Protein AF-A0A2G6E1M6-F1 (afdb_monomer)

Structure (mmCIF, N/CA/C/O backbone):
data_AF-A0A2G6E1M6-F1
#
_entry.id   AF-A0A2G6E1M6-F1
#
loop_
_atom_site.group_PDB
_atom_site.id
_atom_site.type_symbol
_atom_site.label_atom_id
_atom_site.label_alt_id
_atom_site.label_comp_id
_atom_site.label_asym_id
_atom_site.label_entity_id
_atom_site.label_seq_id
_atom_site.pdbx_PDB_ins_code
_atom_site.Cartn_x
_atom_site.Cartn_y
_atom_site.Cartn_z
_atom_site.occupancy
_atom_site.B_iso_or_equiv
_atom_site.auth_seq_id
_atom_site.auth_comp_id
_atom_site.auth_asym_id
_atom_site.auth_atom_id
_atom_site.pdbx_PDB_model_num
ATOM 1 N N . PRO A 1 1 ? -12.694 5.610 25.013 1.00 91.38 1 PRO A N 1
ATOM 2 C CA . PRO A 1 1 ? -11.237 5.307 25.001 1.00 91.38 1 PRO A CA 1
ATOM 3 C C . PRO A 1 1 ? -10.969 3.818 24.714 1.00 91.38 1 PRO A C 1
ATOM 5 O O . PRO A 1 1 ? -10.555 3.066 25.592 1.00 91.38 1 PRO A O 1
ATOM 8 N N . PHE A 1 2 ? -11.243 3.391 23.483 1.00 95.12 2 PHE A N 1
ATOM 9 C CA . PHE A 1 2 ? -11.064 2.006 23.048 1.00 95.12 2 PHE A CA 1
ATOM 10 C C . PHE A 1 2 ? -10.506 1.961 21.628 1.00 95.12 2 PHE A C 1
ATOM 12 O O . PHE A 1 2 ? -10.645 2.927 20.878 1.00 95.12 2 PHE A O 1
ATOM 19 N N . ILE A 1 3 ? -9.848 0.865 21.275 1.00 94.94 3 ILE A N 1
ATOM 20 C CA . ILE A 1 3 ? -9.270 0.629 19.957 1.00 94.94 3 ILE A CA 1
ATOM 21 C C . ILE A 1 3 ? -9.896 -0.642 19.404 1.00 94.94 3 ILE A C 1
ATOM 23 O O . ILE A 1 3 ? -9.975 -1.638 20.128 1.00 94.94 3 ILE A O 1
ATOM 27 N N . VAL A 1 4 ? -10.334 -0.596 18.149 1.00 96.31 4 VAL A N 1
ATOM 28 C CA . VAL A 1 4 ? -10.878 -1.763 17.457 1.00 96.31 4 VAL A CA 1
ATOM 29 C C . VAL A 1 4 ? -9.958 -2.197 16.329 1.00 96.31 4 VAL A C 1
ATOM 31 O O . VAL A 1 4 ? -9.132 -1.416 15.868 1.00 96.31 4 VAL A O 1
ATOM 34 N N . PHE A 1 5 ? -10.110 -3.448 15.927 1.00 94.44 5 PHE A N 1
ATOM 35 C CA . PHE A 1 5 ? -9.606 -3.990 14.677 1.00 94.44 5 PHE A CA 1
ATOM 36 C C . PHE A 1 5 ? -10.804 -4.455 13.860 1.00 94.44 5 PHE A C 1
ATOM 38 O O . PHE A 1 5 ? -11.654 -5.179 14.393 1.00 94.44 5 PHE A O 1
ATOM 45 N N . ILE A 1 6 ? -10.886 -4.033 12.602 1.00 93.75 6 ILE A N 1
ATOM 46 C CA . ILE A 1 6 ? -11.990 -4.394 11.714 1.00 93.75 6 ILE A CA 1
ATOM 47 C C . ILE A 1 6 ? -11.502 -5.448 10.723 1.00 93.75 6 ILE A C 1
ATOM 49 O O . ILE A 1 6 ? -10.541 -5.249 9.986 1.00 93.75 6 ILE A O 1
ATOM 53 N N . SER A 1 7 ? -12.176 -6.596 10.691 1.00 89.62 7 SER A N 1
ATOM 54 C CA . SER A 1 7 ? -11.860 -7.673 9.754 1.00 89.62 7 SER A CA 1
ATOM 55 C C . SER A 1 7 ? -13.126 -8.387 9.317 1.00 89.62 7 SER A C 1
ATOM 57 O O . SER A 1 7 ? -13.940 -8.767 10.154 1.00 89.62 7 SER A O 1
ATOM 59 N N . ASN A 1 8 ? -13.306 -8.567 8.005 1.00 87.69 8 ASN A N 1
ATOM 60 C CA . ASN A 1 8 ? -14.496 -9.195 7.420 1.00 87.69 8 ASN A CA 1
ATOM 61 C C . ASN A 1 8 ? -15.813 -8.594 7.956 1.00 87.69 8 ASN A C 1
ATOM 63 O O . ASN A 1 8 ? -16.729 -9.327 8.321 1.00 87.69 8 ASN A O 1
ATOM 67 N N . ASN A 1 9 ? -15.886 -7.258 8.030 1.00 90.94 9 ASN A N 1
ATOM 68 C CA . ASN A 1 9 ? -17.017 -6.485 8.574 1.00 90.94 9 ASN A CA 1
ATOM 69 C C . ASN A 1 9 ? -17.347 -6.764 10.054 1.00 90.94 9 ASN A C 1
ATOM 71 O O . ASN A 1 9 ? -18.432 -6.424 10.522 1.00 90.94 9 ASN A O 1
ATOM 75 N N . LYS A 1 10 ? -16.424 -7.375 10.801 1.00 95.94 10 LYS A N 1
ATOM 76 C CA . LYS A 1 10 ? -16.540 -7.609 12.242 1.00 95.94 10 LYS A CA 1
ATOM 77 C C . LYS A 1 10 ? -15.568 -6.727 12.998 1.00 95.94 10 LYS A C 1
ATOM 79 O O . LYS A 1 10 ? -14.424 -6.558 12.582 1.00 95.94 10 LYS A O 1
ATOM 84 N N . TRP A 1 11 ? -16.028 -6.186 14.119 1.00 97.81 11 TRP A N 1
ATOM 85 C CA . TRP A 1 11 ? -15.245 -5.289 14.958 1.00 97.81 11 TRP A CA 1
ATOM 86 C C . TRP A 1 11 ? -14.772 -6.027 16.195 1.00 97.81 11 TRP A C 1
ATOM 88 O O . TRP A 1 11 ? -15.584 -6.524 16.967 1.00 97.81 11 TRP A O 1
ATOM 98 N N . PHE A 1 12 ? -13.467 -6.056 16.421 1.00 97.44 12 PHE A N 1
ATOM 99 C CA . PHE A 1 12 ? -12.870 -6.690 17.591 1.00 97.44 12 PHE A CA 1
ATOM 100 C C . PHE A 1 12 ? -12.258 -5.636 18.498 1.00 97.44 12 PHE A C 1
ATOM 102 O O . PHE A 1 12 ? -11.505 -4.782 18.037 1.00 97.44 12 PHE A O 1
ATOM 109 N N . LEU A 1 13 ? -12.536 -5.697 19.799 1.00 96.75 13 LEU A N 1
ATOM 110 C CA . LEU A 1 13 ? -11.909 -4.803 20.767 1.00 96.75 13 LEU A CA 1
ATOM 111 C C . LEU A 1 13 ? -10.445 -5.207 20.983 1.00 96.75 13 LEU A C 1
ATOM 113 O O . LEU A 1 13 ? -10.173 -6.184 21.669 1.00 96.75 13 LEU A O 1
ATOM 117 N N . ILE A 1 14 ? -9.484 -4.450 20.460 1.00 95.31 14 ILE A N 1
ATOM 118 C CA . ILE A 1 14 ? -8.053 -4.771 20.620 1.00 95.31 14 ILE A CA 1
ATOM 119 C C . ILE A 1 14 ? -7.380 -4.003 21.752 1.00 95.31 14 ILE A C 1
ATOM 121 O O . ILE A 1 14 ? -6.316 -4.402 22.224 1.00 95.31 14 ILE A O 1
ATOM 125 N N . ASN A 1 15 ? -7.973 -2.900 22.209 1.00 95.00 15 ASN A N 1
ATOM 126 C CA . ASN A 1 15 ? -7.497 -2.208 23.400 1.00 95.00 15 ASN A CA 1
ATOM 127 C C . ASN A 1 15 ? -8.596 -1.368 24.052 1.00 95.00 15 ASN A C 1
ATOM 129 O O . ASN A 1 15 ? -9.532 -0.920 23.396 1.00 95.00 15 ASN A O 1
ATOM 133 N N . ILE A 1 16 ? -8.450 -1.101 25.342 1.00 95.12 16 ILE A N 1
ATOM 134 C CA . ILE A 1 16 ? -9.379 -0.296 26.131 1.00 95.12 16 ILE A CA 1
ATOM 135 C C . ILE A 1 16 ? -8.626 0.361 27.289 1.00 95.12 16 ILE A C 1
ATOM 137 O O . ILE A 1 16 ? -7.497 -0.024 27.611 1.00 95.12 16 ILE A O 1
ATOM 141 N N . ASP A 1 17 ? -9.217 1.389 27.891 1.00 93.38 17 ASP A N 1
ATOM 142 C CA . ASP A 1 17 ? -8.674 1.976 29.113 1.00 93.38 17 ASP A CA 1
ATOM 143 C C . ASP A 1 17 ? -8.614 0.938 30.251 1.00 93.38 17 ASP A C 1
ATOM 145 O O . ASP A 1 17 ? -9.543 0.157 30.440 1.00 93.38 17 ASP A O 1
ATOM 149 N N . ARG A 1 18 ? -7.526 0.950 31.027 1.00 93.38 18 ARG A N 1
ATOM 150 C CA . ARG A 1 18 ? -7.217 0.007 32.116 1.00 93.38 18 ARG A CA 1
ATOM 151 C C . ARG A 1 18 ? -8.158 0.101 33.317 1.00 93.38 18 ARG A C 1
ATOM 153 O O . ARG A 1 18 ? -8.005 -0.683 34.248 1.00 93.38 18 ARG A O 1
ATOM 160 N N . GLN A 1 19 ? -9.079 1.062 33.335 1.00 92.19 19 GLN A N 1
ATOM 161 C CA . GLN A 1 19 ? -10.207 1.064 34.269 1.00 92.19 19 GLN A CA 1
ATOM 162 C C . GLN A 1 19 ? -11.249 -0.017 33.937 1.00 92.19 19 GLN A C 1
ATOM 164 O O . GLN A 1 19 ? -12.077 -0.330 34.786 1.00 92.19 19 GLN A O 1
ATOM 169 N N . GLN A 1 20 ? -11.229 -0.564 32.719 1.00 94.25 20 GLN A N 1
ATOM 170 C CA . GLN A 1 20 ? -12.079 -1.677 32.295 1.00 94.25 20 GLN A CA 1
ATOM 171 C C . GLN A 1 20 ? -11.362 -3.016 32.464 1.00 94.25 20 GLN A C 1
ATOM 173 O O . GLN A 1 20 ? -10.146 -3.046 32.598 1.00 94.25 20 GLN A O 1
ATOM 178 N N . ASP A 1 21 ? -12.104 -4.122 32.436 1.00 93.88 21 ASP A N 1
ATOM 179 C CA . ASP A 1 21 ? -11.528 -5.466 32.515 1.00 93.88 21 ASP A CA 1
ATOM 180 C C . ASP A 1 21 ? -10.788 -5.842 31.215 1.00 93.88 21 ASP A C 1
ATOM 182 O O . ASP A 1 21 ? -11.324 -5.725 30.109 1.00 93.88 21 ASP A O 1
ATOM 186 N N . SER A 1 22 ? -9.559 -6.350 31.345 1.00 94.25 22 SER A N 1
ATOM 187 C CA . SER A 1 22 ? -8.780 -6.893 30.228 1.00 94.25 22 SER A CA 1
ATOM 188 C C . SER A 1 22 ? -9.429 -8.098 29.553 1.00 94.25 22 SER A C 1
ATOM 190 O O . SER A 1 22 ? -9.115 -8.362 28.395 1.00 94.25 22 SER A O 1
ATOM 192 N N . LEU A 1 23 ? -10.328 -8.818 30.232 1.00 95.12 23 LEU A N 1
ATOM 193 C CA . LEU A 1 23 ? -11.051 -9.952 29.649 1.00 95.12 23 LEU A CA 1
ATOM 194 C C . LEU A 1 23 ? -11.953 -9.545 28.476 1.00 95.12 23 LEU A C 1
ATOM 196 O O . LEU A 1 23 ? -12.394 -10.409 27.727 1.00 95.12 23 LEU A O 1
ATOM 200 N N . LEU A 1 24 ? -12.220 -8.247 28.293 1.00 96.12 24 LEU A N 1
ATOM 201 C CA . LEU A 1 24 ? -12.954 -7.723 27.140 1.00 96.12 24 LEU A CA 1
ATOM 202 C C . LEU A 1 24 ? -12.123 -7.723 25.846 1.00 96.12 24 LEU A C 1
ATOM 204 O O . LEU A 1 24 ? -12.690 -7.666 24.756 1.00 96.12 24 LEU A O 1
ATOM 208 N N . LEU A 1 25 ? -10.790 -7.761 25.940 1.00 95.38 25 LEU A N 1
ATOM 209 C CA . LEU A 1 25 ? -9.913 -7.712 24.773 1.00 95.38 25 LEU A CA 1
ATOM 210 C C . LEU A 1 25 ? -10.078 -8.968 23.904 1.00 95.38 25 LEU A C 1
ATOM 212 O O . LEU A 1 25 ? -10.121 -10.087 24.403 1.00 95.38 25 LEU A O 1
ATOM 216 N N . GLY A 1 26 ? -10.148 -8.772 22.590 1.00 94.44 26 GLY A N 1
ATOM 217 C CA . GLY A 1 26 ? -10.381 -9.809 21.586 1.00 94.44 26 GLY A CA 1
ATOM 218 C C . GLY A 1 26 ? -11.856 -10.119 21.326 1.00 94.44 26 GLY A C 1
ATOM 219 O O . GLY A 1 26 ? -12.151 -10.816 20.358 1.00 94.44 26 GLY A O 1
ATOM 220 N N . LYS A 1 27 ? -12.790 -9.597 22.134 1.00 97.44 27 LYS A N 1
ATOM 221 C CA . LYS A 1 27 ? -14.224 -9.826 21.920 1.00 97.44 27 LYS A CA 1
ATOM 222 C C . LYS A 1 27 ? -14.745 -9.079 20.694 1.00 97.44 27 LYS A C 1
ATOM 224 O O . LYS A 1 27 ? -14.347 -7.941 20.431 1.00 97.44 27 LYS A O 1
ATOM 229 N N . GLU A 1 28 ? -15.672 -9.718 19.986 1.00 98.38 28 GLU A N 1
ATOM 230 C CA . GLU A 1 28 ? -16.412 -9.125 18.872 1.00 98.38 28 GLU A CA 1
ATOM 231 C C . GLU A 1 28 ? -17.493 -8.179 19.418 1.00 98.38 28 GLU A C 1
ATOM 233 O O . GLU A 1 28 ? -18.311 -8.566 20.254 1.00 98.38 28 GLU A O 1
ATOM 238 N N . ILE A 1 29 ? -17.463 -6.927 18.967 1.00 98.56 29 ILE A N 1
ATOM 239 C CA . ILE A 1 29 ? -18.439 -5.885 19.280 1.00 98.56 29 ILE A CA 1
ATOM 240 C C . ILE A 1 29 ? -19.631 -6.062 18.345 1.00 98.56 29 ILE A C 1
ATOM 242 O O . ILE A 1 29 ? -19.466 -6.054 17.128 1.00 98.56 29 ILE A O 1
ATOM 246 N N . VAL A 1 30 ? -20.831 -6.159 18.915 1.00 98.38 30 VAL A N 1
ATOM 247 C CA . VAL A 1 30 ? -22.083 -6.292 18.152 1.00 98.38 30 VAL A CA 1
ATOM 248 C C . VAL A 1 30 ? -22.915 -5.019 18.158 1.00 98.38 30 VAL A C 1
ATOM 250 O O . VAL A 1 30 ? -23.617 -4.762 17.187 1.00 98.38 30 VAL A O 1
ATOM 253 N N . LYS A 1 31 ? -22.819 -4.193 19.210 1.00 98.50 31 LYS A N 1
ATOM 254 C CA . LYS A 1 31 ? -23.550 -2.921 19.307 1.00 98.50 31 LYS A CA 1
ATOM 255 C C . LYS A 1 31 ? -22.745 -1.839 20.003 1.00 98.50 31 LYS A C 1
ATOM 257 O O . LYS A 1 31 ? -21.952 -2.120 20.908 1.00 98.50 31 LYS A O 1
ATOM 262 N N . ILE A 1 32 ? -23.038 -0.602 19.622 1.00 98.19 32 ILE A N 1
ATOM 263 C CA . ILE A 1 32 ? -22.671 0.599 20.366 1.00 98.19 32 ILE A CA 1
ATOM 264 C C . ILE A 1 32 ? -23.971 1.325 20.720 1.00 98.19 32 ILE A C 1
ATOM 266 O O . ILE A 1 32 ? -24.761 1.659 19.840 1.00 98.19 32 ILE A O 1
ATOM 270 N N . ASN A 1 33 ? -24.201 1.527 22.016 1.00 96.75 33 ASN A N 1
ATOM 271 C CA . ASN A 1 33 ? -25.508 1.845 22.584 1.00 96.75 33 ASN A CA 1
ATOM 272 C C . ASN A 1 33 ? -26.558 0.828 22.106 1.00 96.75 33 ASN A C 1
ATOM 274 O O . ASN A 1 33 ? -26.354 -0.378 22.267 1.00 96.75 33 ASN A O 1
ATOM 278 N N . ASP A 1 34 ? -27.652 1.303 21.519 1.00 94.19 34 ASP A N 1
ATOM 279 C CA . ASP A 1 34 ? -28.733 0.471 20.986 1.00 94.19 34 ASP A CA 1
ATOM 280 C C . ASP A 1 34 ? -28.655 0.320 19.455 1.00 94.19 34 ASP A C 1
ATOM 282 O O . ASP A 1 34 ? -29.604 -0.136 18.821 1.00 94.19 34 ASP A O 1
ATOM 286 N N . VAL A 1 35 ? -27.515 0.682 18.850 1.00 98.31 35 VAL A N 1
ATOM 287 C CA . VAL A 1 35 ? -27.284 0.620 17.401 1.00 98.31 35 VAL A CA 1
ATOM 288 C C . VAL A 1 35 ? -26.398 -0.579 17.060 1.00 98.31 35 VAL A C 1
ATOM 290 O O . VAL A 1 35 ? -25.318 -0.747 17.634 1.00 98.31 35 VAL A O 1
ATOM 293 N N . GLU A 1 36 ? -26.840 -1.403 16.106 1.00 98.38 36 GLU A N 1
ATOM 294 C CA . GLU A 1 36 ? -26.054 -2.525 15.580 1.00 98.38 36 GLU A CA 1
ATOM 295 C C . GLU A 1 36 ? -24.735 -2.037 14.974 1.00 98.38 36 GLU A C 1
ATOM 297 O O . GLU A 1 36 ? -24.681 -0.996 14.314 1.00 98.38 36 GLU A O 1
ATOM 302 N N . ILE A 1 37 ? -23.659 -2.804 15.152 1.00 97.88 37 ILE A N 1
ATOM 303 C CA . ILE A 1 37 ? -22.318 -2.386 14.726 1.00 97.88 37 ILE A CA 1
ATOM 304 C C . ILE A 1 37 ? -22.223 -2.157 13.212 1.00 97.88 37 ILE A C 1
ATOM 306 O O . ILE A 1 37 ? -21.524 -1.248 12.769 1.00 97.88 37 ILE A O 1
ATOM 310 N N . ALA A 1 38 ? -22.982 -2.917 12.418 1.00 97.19 38 ALA A N 1
ATOM 311 C CA . ALA A 1 38 ? -23.068 -2.728 10.972 1.00 97.19 38 ALA A CA 1
ATOM 312 C C . ALA A 1 38 ? -23.663 -1.354 10.608 1.00 97.19 38 ALA A C 1
ATOM 314 O O . ALA A 1 38 ? -23.173 -0.686 9.696 1.00 97.19 38 ALA A O 1
ATOM 315 N N . ASP A 1 39 ? -24.674 -0.897 11.352 1.00 98.25 39 ASP A N 1
ATOM 316 C CA . ASP A 1 39 ? -25.276 0.423 11.160 1.00 98.25 39 ASP A CA 1
ATOM 317 C C . ASP A 1 39 ? -24.365 1.538 11.676 1.00 98.25 39 ASP A C 1
ATOM 319 O O . ASP A 1 39 ? -24.235 2.573 11.023 1.00 98.25 39 ASP A O 1
ATOM 323 N N . VAL A 1 40 ? -23.691 1.322 12.809 1.00 98.12 40 VAL A N 1
ATOM 324 C CA . VAL A 1 40 ? -22.657 2.234 13.322 1.00 98.12 40 VAL A CA 1
ATOM 325 C C . VAL A 1 40 ? -21.582 2.461 12.263 1.00 98.12 40 VAL A C 1
ATOM 327 O O . VAL A 1 40 ? -21.283 3.603 11.914 1.00 98.12 40 VAL A O 1
ATOM 330 N N . GLU A 1 41 ? -21.036 1.383 11.702 1.00 97.44 41 GLU A N 1
ATOM 331 C CA . GLU A 1 41 ? -20.024 1.460 10.659 1.00 97.44 41 GLU A CA 1
ATOM 332 C C . GLU A 1 41 ? -20.562 2.179 9.417 1.00 97.44 41 GLU A C 1
ATOM 334 O O . GLU A 1 41 ? -19.924 3.114 8.934 1.00 97.44 41 GLU A O 1
ATOM 339 N N . LYS A 1 42 ? -21.749 1.800 8.921 1.00 96.56 42 LYS A N 1
ATOM 340 C CA . LYS A 1 42 ? -22.391 2.421 7.749 1.00 96.56 42 LYS A CA 1
ATOM 341 C C . LYS A 1 42 ? -22.540 3.937 7.889 1.00 96.56 42 LYS A C 1
ATOM 343 O O . LYS A 1 42 ? -22.409 4.648 6.892 1.00 96.56 42 LYS A O 1
ATOM 348 N N . ARG A 1 43 ? -22.829 4.431 9.096 1.00 97.62 43 ARG A N 1
ATOM 349 C CA . ARG A 1 43 ? -22.954 5.868 9.373 1.00 97.62 43 ARG A CA 1
ATOM 350 C C . ARG A 1 43 ? -21.591 6.542 9.477 1.00 97.62 43 ARG A C 1
ATOM 352 O O . ARG A 1 43 ? -21.386 7.586 8.871 1.00 97.62 43 ARG A O 1
ATOM 359 N N . LEU A 1 44 ? -20.644 5.946 10.200 1.00 97.50 44 LEU A N 1
ATOM 360 C CA . LEU A 1 44 ? -19.362 6.599 10.475 1.00 97.50 44 LEU A CA 1
ATOM 361 C C . LEU A 1 44 ? -18.416 6.648 9.271 1.00 97.50 44 LEU A C 1
ATOM 363 O O . LEU A 1 44 ? -17.634 7.583 9.130 1.00 97.50 44 LEU A O 1
ATOM 367 N N . VAL A 1 45 ? -18.490 5.672 8.375 1.00 95.44 45 VAL A N 1
ATOM 368 C CA . VAL A 1 45 ? -17.705 5.685 7.130 1.00 95.44 45 VAL A CA 1
ATOM 369 C C . VAL A 1 45 ? -18.095 6.805 6.163 1.00 95.44 45 VAL A C 1
ATOM 371 O O . VAL A 1 45 ? -17.314 7.127 5.278 1.00 95.44 45 VAL A O 1
ATOM 374 N N . GLN A 1 46 ? -19.251 7.452 6.337 1.00 94.69 46 GLN A N 1
ATOM 375 C CA . GLN A 1 46 ? -19.604 8.644 5.554 1.00 94.69 46 GLN A CA 1
ATOM 376 C C . GLN A 1 46 ? -18.678 9.836 5.863 1.00 94.69 46 GLN A C 1
ATOM 378 O O . GLN A 1 46 ? -18.641 10.795 5.101 1.00 94.69 46 GLN A O 1
ATOM 383 N N . PHE A 1 47 ? -17.912 9.772 6.959 1.00 96.19 47 PHE A N 1
ATOM 384 C CA . PHE A 1 47 ? -16.900 10.767 7.329 1.00 96.19 47 PHE A CA 1
ATOM 385 C C . PHE A 1 47 ? -15.484 10.407 6.848 1.00 96.19 47 PHE A C 1
ATOM 387 O O . PHE A 1 47 ? -14.514 11.021 7.293 1.00 96.19 47 PHE A O 1
ATOM 394 N N . THR A 1 48 ? -15.356 9.393 5.991 1.00 94.75 48 THR A N 1
ATOM 395 C CA . THR A 1 48 ? -14.083 8.949 5.401 1.00 94.75 48 THR A CA 1
ATOM 396 C C . THR A 1 48 ? -14.044 9.286 3.915 1.00 94.75 48 THR A C 1
ATOM 398 O O . THR A 1 48 ? -15.090 9.395 3.272 1.00 94.75 48 THR A O 1
ATOM 401 N N . PHE A 1 49 ? -12.845 9.458 3.367 1.00 89.75 49 PHE A N 1
ATOM 402 C CA . PHE A 1 49 ? -12.622 9.857 1.981 1.00 89.75 49 PHE A CA 1
ATOM 403 C C . PHE A 1 49 ? -11.713 8.826 1.319 1.00 89.75 49 PHE A C 1
ATOM 405 O O . PHE A 1 49 ? -10.492 8.931 1.365 1.00 89.75 49 PHE A O 1
ATOM 412 N N . SER A 1 50 ? -12.310 7.803 0.712 1.00 89.75 50 SER A N 1
ATOM 413 C CA . SER A 1 50 ? -11.556 6.768 0.000 1.00 89.75 50 SER A CA 1
ATOM 414 C C . SER A 1 50 ? -12.339 6.205 -1.181 1.00 89.75 50 SER A C 1
ATOM 416 O O . SER A 1 50 ? -13.565 6.297 -1.240 1.00 89.75 50 SER A O 1
ATOM 418 N N . GLU A 1 51 ? -11.617 5.587 -2.107 1.00 85.62 51 GLU A N 1
ATOM 419 C CA . GLU A 1 51 ? -12.090 5.103 -3.406 1.00 85.62 51 GLU A CA 1
ATOM 420 C C . GLU A 1 51 ? -12.994 3.872 -3.293 1.00 85.62 51 GLU A C 1
ATOM 422 O O . GLU A 1 51 ? -13.775 3.581 -4.199 1.00 85.62 51 GLU A O 1
ATOM 427 N N . ASN A 1 52 ? -12.886 3.115 -2.197 1.00 89.56 52 ASN A N 1
ATOM 428 C CA . ASN A 1 52 ? -13.661 1.900 -1.983 1.00 89.56 52 ASN A CA 1
ATOM 429 C C . ASN A 1 52 ? -13.989 1.657 -0.500 1.00 89.56 52 ASN A C 1
ATOM 431 O O . ASN A 1 52 ? -13.388 2.230 0.409 1.00 89.56 52 ASN A O 1
ATOM 435 N N . ARG A 1 53 ? -14.945 0.750 -0.269 1.00 90.75 53 ARG A N 1
ATOM 436 C CA . ARG A 1 53 ? -15.478 0.401 1.056 1.00 90.75 53 ARG A CA 1
ATOM 437 C C . ARG A 1 53 ? -14.410 -0.056 2.052 1.00 90.75 53 ARG A C 1
ATOM 439 O O . ARG A 1 53 ? -14.491 0.295 3.225 1.00 90.75 53 ARG A O 1
ATOM 446 N N . ILE A 1 54 ? -13.451 -0.857 1.597 1.00 90.50 54 ILE A N 1
ATOM 447 C CA . ILE A 1 54 ? -12.414 -1.427 2.459 1.00 90.50 54 ILE A CA 1
ATOM 448 C C . ILE A 1 54 ? -11.471 -0.318 2.932 1.00 90.50 54 ILE A C 1
ATOM 450 O O . ILE A 1 54 ? -11.160 -0.240 4.118 1.00 90.50 54 ILE A O 1
ATOM 454 N N . ASN A 1 55 ? -11.087 0.594 2.036 1.00 91.69 55 ASN A N 1
ATOM 455 C CA . ASN A 1 55 ? -10.257 1.743 2.398 1.00 91.69 55 ASN A CA 1
ATOM 456 C C . ASN A 1 55 ? -10.989 2.669 3.379 1.00 91.69 55 ASN A C 1
ATOM 458 O O . ASN A 1 55 ? -10.402 3.074 4.378 1.00 91.69 55 ASN A O 1
ATOM 462 N N . GLN A 1 56 ? -12.291 2.903 3.176 1.00 93.81 56 GLN A N 1
ATOM 463 C CA . GLN A 1 56 ? -13.121 3.654 4.127 1.00 93.81 56 GLN A CA 1
ATOM 464 C C . GLN A 1 56 ? -13.137 3.010 5.526 1.00 93.81 56 GLN A C 1
ATOM 466 O O . GLN A 1 56 ? -13.019 3.704 6.535 1.00 93.81 56 GLN A O 1
ATOM 471 N N . GLN A 1 57 ? -13.259 1.680 5.617 1.00 93.69 57 GLN A N 1
ATOM 472 C CA . GLN A 1 57 ? -13.170 0.964 6.899 1.00 93.69 57 GLN A CA 1
ATOM 473 C C . GLN A 1 57 ? -11.788 1.121 7.541 1.00 93.69 57 GLN A C 1
ATOM 475 O O . GLN A 1 57 ? -11.684 1.316 8.752 1.00 93.69 57 GLN A O 1
ATOM 480 N N . GLN A 1 58 ? -10.723 1.090 6.746 1.00 92.88 58 GLN A N 1
ATOM 481 C CA . GLN A 1 58 ? -9.388 1.299 7.282 1.00 92.88 58 GLN A CA 1
ATOM 482 C C . GLN A 1 58 ? -9.166 2.744 7.748 1.00 92.88 58 GLN A C 1
ATOM 484 O O . GLN A 1 58 ? -8.534 2.961 8.781 1.00 92.88 58 GLN A O 1
ATOM 489 N N . GLU A 1 59 ? -9.681 3.749 7.038 1.00 93.81 59 GLU A N 1
ATOM 490 C CA . GLU A 1 59 ? -9.647 5.138 7.501 1.00 93.81 59 GLU A CA 1
ATOM 491 C C . GLU A 1 59 ? -10.409 5.305 8.814 1.00 93.81 59 GLU A C 1
ATOM 493 O O . GLU A 1 59 ? -9.905 5.938 9.746 1.00 93.81 59 GLU A O 1
ATOM 498 N N . LEU A 1 60 ? -11.587 4.687 8.917 1.00 95.50 60 LEU A N 1
ATOM 499 C CA . LEU A 1 60 ? -12.363 4.639 10.149 1.00 95.50 60 LEU A CA 1
ATOM 500 C C . LEU A 1 60 ? -11.520 4.103 11.321 1.00 95.50 60 LEU A C 1
ATOM 502 O O . LEU A 1 60 ? -11.536 4.703 12.403 1.00 95.50 60 LEU A O 1
ATOM 506 N N . GLU A 1 61 ? -10.766 3.019 11.095 1.00 94.62 61 GLU A N 1
ATOM 507 C CA . GLU A 1 61 ? -9.851 2.417 12.070 1.00 94.62 61 GLU A CA 1
ATOM 508 C C . GLU A 1 61 ? -8.672 3.347 12.412 1.00 94.62 61 GLU A C 1
ATOM 510 O O . GLU A 1 61 ? -8.485 3.730 13.571 1.00 94.62 61 GLU A O 1
ATOM 515 N N . ASN A 1 62 ? -7.910 3.773 11.400 1.00 92.50 62 ASN A N 1
ATOM 516 C CA . ASN A 1 62 ? -6.686 4.568 11.539 1.00 92.50 62 ASN A CA 1
ATOM 517 C C . ASN A 1 62 ? -6.945 5.914 12.222 1.00 92.50 62 ASN A C 1
ATOM 519 O O . ASN A 1 62 ? -6.181 6.347 13.092 1.00 92.50 62 ASN A O 1
ATOM 523 N N . TRP A 1 63 ? -8.041 6.576 11.849 1.00 94.19 63 TRP A N 1
ATOM 524 C CA . TRP A 1 63 ? -8.439 7.860 12.417 1.00 94.19 63 TRP A CA 1
ATOM 525 C C . TRP A 1 63 ? -9.263 7.722 13.694 1.00 94.19 63 TRP A C 1
ATOM 527 O O . TRP A 1 63 ? -9.543 8.741 14.337 1.00 94.19 63 TRP A O 1
ATOM 537 N N . GLN A 1 64 ? -9.612 6.493 14.083 1.00 95.00 64 GLN A N 1
ATOM 538 C CA . GLN A 1 64 ? -10.411 6.152 15.257 1.00 95.00 64 GLN A 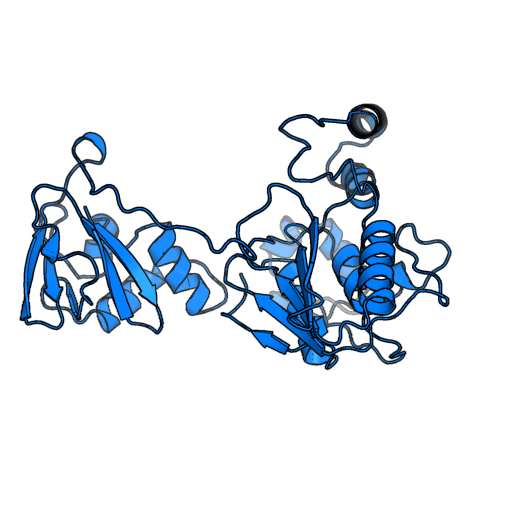CA 1
ATOM 539 C C . GLN A 1 64 ? -11.7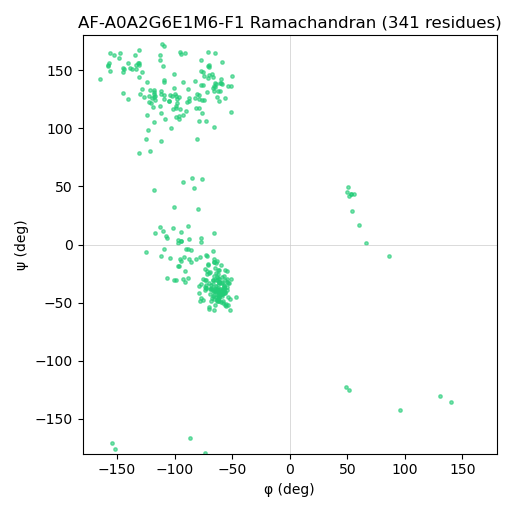23 6.940 15.334 1.00 95.00 64 GLN A C 1
ATOM 541 O O . GLN A 1 64 ? -12.112 7.431 16.391 1.00 95.00 64 GLN A O 1
ATOM 546 N N . ILE A 1 65 ? -12.399 7.110 14.198 1.00 96.44 65 ILE A N 1
ATOM 547 C CA . ILE A 1 65 ? -13.632 7.912 14.100 1.00 96.44 65 ILE A CA 1
ATOM 548 C C . ILE A 1 65 ? -14.703 7.377 15.067 1.00 96.44 65 ILE A C 1
ATOM 550 O O . ILE A 1 65 ? -15.416 8.143 15.709 1.00 96.44 65 ILE A O 1
ATOM 554 N N . TYR A 1 66 ? -14.728 6.061 15.262 1.00 96.19 66 TYR A N 1
ATOM 555 C CA . TYR A 1 66 ? -15.660 5.337 16.122 1.00 96.19 66 TYR A CA 1
ATOM 556 C C . TYR A 1 66 ? -15.551 5.608 17.629 1.00 96.19 66 TYR A C 1
ATOM 558 O O . TYR A 1 66 ? -16.420 5.177 18.382 1.00 96.19 66 TYR A O 1
ATOM 566 N N . ASN A 1 67 ? -14.491 6.266 18.109 1.00 94.69 67 ASN A N 1
ATOM 567 C CA . ASN A 1 67 ? -14.326 6.561 19.539 1.00 94.69 67 ASN A CA 1
ATOM 568 C C . ASN A 1 67 ? -14.310 8.063 19.858 1.00 94.69 67 ASN A C 1
ATOM 570 O O . ASN A 1 67 ? -14.000 8.442 20.993 1.00 94.69 67 ASN A O 1
ATOM 574 N N . LYS A 1 68 ? -14.654 8.898 18.872 1.00 95.62 68 LYS A N 1
ATOM 575 C CA . LYS A 1 68 ? -14.707 10.356 18.979 1.00 95.62 68 LYS A CA 1
ATOM 576 C C . LYS A 1 68 ? -16.157 10.822 19.155 1.00 95.62 68 LYS A C 1
ATOM 578 O O . LYS A 1 68 ? -16.959 10.615 18.241 1.00 95.62 68 LYS A O 1
ATOM 583 N N . PRO A 1 69 ? -16.513 11.447 20.293 1.00 96.00 69 PRO A N 1
ATOM 584 C CA . PRO A 1 69 ? -17.889 11.861 20.569 1.00 96.00 69 PRO A CA 1
ATOM 585 C C . PRO A 1 69 ? -18.513 12.753 19.490 1.00 96.00 69 PRO A C 1
ATOM 587 O O . PRO A 1 69 ? -19.709 12.660 19.250 1.00 96.00 69 PRO A O 1
ATOM 590 N N . GLU A 1 70 ? -17.724 13.587 18.811 1.00 97.19 70 GLU A N 1
ATOM 591 C CA . GLU A 1 70 ? -18.209 14.484 17.758 1.00 97.19 70 GLU A CA 1
ATOM 592 C C . GLU A 1 70 ? -18.794 13.701 16.577 1.00 97.19 70 GLU A C 1
ATOM 594 O O . GLU A 1 70 ? -19.909 13.974 16.142 1.00 97.19 70 GLU A O 1
ATOM 599 N N . PHE A 1 71 ? -18.076 12.675 16.113 1.00 97.75 71 PHE A N 1
ATOM 600 C CA . PHE A 1 71 ? -18.522 11.825 15.010 1.00 97.75 71 PHE A CA 1
ATOM 601 C C . PHE A 1 71 ? -19.652 10.888 15.428 1.00 97.75 71 PHE A C 1
ATOM 603 O O . PHE A 1 71 ? -20.579 10.667 14.657 1.00 97.75 71 PHE A O 1
ATOM 610 N N . LEU A 1 72 ? -19.612 10.365 16.658 1.00 97.88 72 LEU A N 1
ATOM 611 C CA . LEU A 1 72 ? -20.704 9.547 17.193 1.00 97.88 72 LEU A CA 1
ATOM 612 C C . LEU A 1 72 ? -22.008 10.344 17.301 1.00 97.88 72 LEU A C 1
ATOM 614 O O . LEU A 1 72 ? -23.077 9.803 17.022 1.00 97.88 72 LEU A O 1
ATOM 618 N N . LYS A 1 73 ? -21.926 11.625 17.680 1.00 98.06 73 LYS A N 1
ATOM 619 C CA . LYS A 1 73 ? -23.088 12.510 17.748 1.00 98.06 73 LYS A CA 1
ATOM 620 C C . LYS A 1 73 ? -23.633 12.815 16.355 1.00 98.06 73 LYS A C 1
ATOM 622 O O . LYS A 1 73 ? -24.824 12.650 16.129 1.00 98.06 73 LYS A O 1
ATOM 627 N N . GLU A 1 74 ? -22.768 13.194 15.415 1.00 98.12 74 GLU A N 1
ATOM 628 C CA . GLU A 1 74 ? -23.177 13.469 14.028 1.00 98.12 74 GLU A CA 1
ATOM 629 C C . GLU A 1 74 ? -23.772 12.221 13.345 1.00 98.12 74 GLU A C 1
ATOM 631 O O . GLU A 1 74 ? -24.714 12.303 12.562 1.00 98.12 74 GLU A O 1
ATOM 636 N N . ALA A 1 75 ? -23.284 11.031 13.706 1.00 97.69 75 ALA A N 1
ATOM 637 C CA . ALA A 1 75 ? -23.831 9.747 13.271 1.00 97.69 75 ALA A CA 1
ATOM 638 C C . ALA A 1 75 ? -25.129 9.327 13.996 1.00 97.69 75 ALA A C 1
ATOM 640 O O . ALA A 1 75 ? -25.636 8.229 13.743 1.00 97.69 75 ALA A O 1
ATOM 641 N N . ASN A 1 76 ? -25.672 10.147 14.903 1.00 97.38 76 ASN A N 1
ATOM 642 C CA . ASN A 1 76 ? -26.840 9.823 15.731 1.00 97.38 76 ASN A CA 1
ATOM 643 C C . ASN A 1 76 ? -26.679 8.491 16.498 1.00 97.38 76 ASN A C 1
ATOM 645 O O . ASN A 1 76 ? -27.573 7.642 16.491 1.00 97.38 76 ASN A O 1
ATOM 649 N N . ILE A 1 77 ? -25.495 8.266 17.077 1.00 97.81 77 ILE A N 1
ATOM 650 C CA . ILE A 1 77 ? -25.189 7.126 17.966 1.00 97.81 77 ILE A CA 1
ATOM 651 C C . ILE A 1 77 ? -25.271 7.557 19.438 1.00 97.81 77 ILE A C 1
ATOM 653 O O . ILE A 1 77 ? -25.604 6.748 20.304 1.00 97.81 77 ILE A O 1
ATOM 657 N N . ILE A 1 78 ? -24.970 8.830 19.706 1.00 97.69 78 ILE A N 1
ATOM 658 C CA . ILE A 1 78 ? -25.134 9.499 21.002 1.00 97.69 78 ILE A CA 1
ATOM 659 C C . ILE A 1 78 ? -25.864 10.830 20.794 1.00 97.69 78 ILE A C 1
ATOM 661 O O . ILE A 1 78 ? -25.726 11.451 19.740 1.00 97.69 78 ILE A O 1
ATOM 665 N N . ASP A 1 79 ? -26.551 11.323 21.819 1.00 96.88 79 ASP A N 1
ATOM 666 C CA . ASP A 1 79 ? -27.253 12.611 21.783 1.00 96.88 79 ASP A CA 1
ATOM 667 C C . ASP A 1 79 ? -26.358 13.766 22.258 1.00 96.88 79 ASP A C 1
ATOM 669 O O . ASP A 1 79 ? -26.479 14.919 21.823 1.00 96.88 79 ASP A O 1
ATOM 673 N N . LYS A 1 80 ? -25.441 13.482 23.194 1.00 97.19 80 LYS A N 1
ATOM 674 C CA . LYS A 1 80 ? -24.594 14.490 23.853 1.00 97.19 80 LYS A CA 1
ATOM 675 C C . LYS A 1 80 ? -23.130 14.075 23.840 1.00 97.19 80 LYS A C 1
ATOM 677 O O . LYS A 1 80 ? -22.797 12.928 24.090 1.00 97.19 80 LYS A O 1
ATOM 682 N N . LEU A 1 81 ? -22.224 15.044 23.683 1.00 96.56 81 LEU A N 1
ATOM 683 C CA . LEU A 1 81 ? -20.773 14.787 23.688 1.00 96.56 81 LEU A CA 1
ATOM 684 C C . LEU A 1 81 ? -20.252 14.206 25.016 1.00 96.56 81 LEU A C 1
ATOM 686 O O . LEU A 1 81 ? -19.180 13.609 25.046 1.00 96.56 81 LEU A O 1
ATOM 690 N N . SER A 1 82 ? -20.986 14.407 26.114 1.00 95.31 82 SER A N 1
ATOM 691 C CA . SER A 1 82 ? -20.674 13.874 27.445 1.00 95.31 82 SER A CA 1
ATOM 692 C C . SER A 1 82 ? -21.286 12.496 27.721 1.00 95.31 82 SER A C 1
ATOM 694 O O . SER A 1 82 ? -21.063 11.939 28.798 1.00 95.31 82 SER A O 1
ATOM 696 N N . GLU A 1 83 ? -22.077 11.959 26.792 1.00 95.88 83 GLU A N 1
ATOM 697 C CA . GLU A 1 83 ? -22.791 10.700 26.967 1.00 95.88 83 GLU A CA 1
ATOM 698 C C . GLU A 1 83 ? -21.825 9.519 27.091 1.00 95.88 83 GLU A C 1
ATOM 700 O O . GLU A 1 83 ? -20.814 9.431 26.391 1.00 95.88 83 GLU A O 1
ATOM 705 N N . LYS A 1 84 ? -22.134 8.601 28.013 1.00 95.81 84 LYS A N 1
ATOM 706 C CA . LYS A 1 84 ? -21.400 7.342 28.134 1.00 95.81 84 LYS A CA 1
ATOM 707 C C . LYS A 1 84 ? -21.849 6.401 27.033 1.00 95.81 84 LYS A C 1
ATOM 709 O O . LYS A 1 84 ? -23.040 6.220 26.827 1.00 95.81 84 LYS A O 1
ATOM 714 N N . VAL A 1 85 ? -20.892 5.724 26.423 1.00 96.81 85 VAL A N 1
ATOM 715 C CA . VAL A 1 85 ? -21.163 4.758 25.368 1.00 96.81 85 VAL A CA 1
ATOM 716 C C . VAL A 1 85 ? -21.216 3.355 25.963 1.00 96.81 85 VAL A C 1
ATOM 718 O O . VAL A 1 85 ? -20.280 2.944 26.652 1.00 96.81 85 VAL A O 1
ATOM 721 N N . LYS A 1 86 ? -22.292 2.614 25.706 1.00 97.81 86 LYS A N 1
ATOM 722 C CA . LYS A 1 86 ? -22.412 1.187 26.024 1.00 97.81 86 LYS A CA 1
ATOM 723 C C . LYS A 1 86 ? -21.854 0.374 24.860 1.00 97.81 86 LYS A C 1
ATOM 725 O O . LYS A 1 86 ? -22.291 0.547 23.733 1.00 97.81 86 LYS A O 1
ATOM 730 N N . ILE A 1 87 ? -20.915 -0.526 25.114 1.00 98.31 87 ILE A N 1
ATOM 731 C CA . ILE A 1 87 ? -20.419 -1.476 24.111 1.00 98.31 87 ILE A CA 1
ATOM 732 C C . ILE A 1 87 ? -20.928 -2.857 24.503 1.00 98.31 87 ILE A C 1
ATOM 734 O O . ILE A 1 87 ? -20.707 -3.282 25.638 1.00 98.31 87 ILE A O 1
ATOM 738 N N . ALA A 1 88 ? -21.614 -3.531 23.581 1.00 98.38 88 ALA A N 1
ATOM 739 C CA . ALA A 1 88 ? -22.091 -4.898 23.763 1.00 98.38 88 ALA A CA 1
ATOM 740 C C . ALA A 1 88 ? -21.298 -5.871 22.889 1.00 98.38 88 ALA A C 1
ATOM 742 O O . ALA A 1 88 ? -20.980 -5.558 21.737 1.00 98.38 88 ALA A O 1
ATOM 743 N N . PHE A 1 89 ? -21.013 -7.050 23.436 1.00 98.44 89 PHE A N 1
ATOM 744 C CA . PHE A 1 89 ? -20.219 -8.090 22.785 1.00 98.44 89 PHE A CA 1
ATOM 745 C C . PHE A 1 89 ? -21.061 -9.324 22.440 1.00 98.44 89 PHE A C 1
ATOM 747 O O . PHE A 1 89 ? -22.152 -9.520 22.978 1.00 98.44 89 PHE A O 1
ATOM 754 N N . THR A 1 90 ? -20.543 -10.179 21.557 1.00 97.56 90 THR A N 1
ATOM 755 C CA . THR A 1 90 ? -21.204 -11.430 21.132 1.00 97.56 90 THR A CA 1
ATOM 756 C C . THR A 1 90 ? -21.528 -12.391 22.279 1.00 97.56 90 THR A C 1
ATOM 758 O O . THR A 1 90 ? -22.475 -13.163 22.177 1.00 97.56 90 THR A O 1
ATOM 761 N N . ASP A 1 91 ? -20.777 -12.349 23.381 1.00 97.00 91 ASP A N 1
ATOM 762 C CA . ASP A 1 91 ? -20.982 -13.193 24.566 1.00 97.00 91 ASP A CA 1
ATOM 763 C C . ASP A 1 91 ? -21.964 -12.588 25.586 1.00 97.00 91 ASP A C 1
ATOM 765 O O . ASP A 1 91 ? -22.018 -13.015 26.738 1.00 97.00 91 ASP A O 1
ATOM 769 N N . SER A 1 92 ? -22.739 -11.582 25.170 1.00 96.06 92 SER A N 1
ATOM 770 C CA . SER A 1 92 ? -23.695 -10.829 25.996 1.00 96.06 92 SER A CA 1
ATOM 771 C C . SER A 1 92 ? -23.075 -9.978 27.108 1.00 96.06 92 SER A C 1
ATOM 773 O O . SER A 1 92 ? -23.810 -9.307 27.838 1.00 96.06 92 SER A O 1
ATOM 775 N N . THR A 1 93 ? -21.745 -9.939 27.243 1.00 97.31 93 THR A N 1
ATOM 776 C CA . THR A 1 93 ? -21.108 -8.983 28.154 1.00 97.31 93 THR A CA 1
ATOM 777 C C . THR A 1 93 ? -21.240 -7.557 27.625 1.00 97.31 93 THR A C 1
ATOM 779 O O . THR A 1 93 ? -21.403 -7.317 26.425 1.00 97.31 93 THR A O 1
ATOM 782 N N . VAL A 1 94 ? -21.193 -6.587 28.541 1.00 97.56 94 VAL A N 1
ATOM 783 C CA . VAL A 1 94 ? -21.287 -5.160 28.220 1.00 97.56 94 VAL A CA 1
ATOM 784 C C . VAL A 1 94 ? -20.271 -4.354 29.022 1.00 97.56 94 VAL A C 1
ATOM 786 O O . VAL A 1 94 ? -19.931 -4.710 30.149 1.00 97.56 94 VAL A O 1
ATOM 789 N N . THR A 1 95 ? -19.818 -3.236 28.463 1.00 97.44 95 THR A N 1
ATOM 790 C CA . THR A 1 95 ? -19.030 -2.222 29.180 1.00 97.44 95 THR A CA 1
ATOM 791 C C . THR A 1 95 ? -19.564 -0.823 28.892 1.00 97.44 95 THR A C 1
ATOM 793 O O . THR A 1 95 ? -20.180 -0.589 27.854 1.00 97.44 95 THR A O 1
ATOM 796 N N . TYR A 1 96 ? -19.329 0.111 29.813 1.00 96.94 96 TYR A N 1
ATOM 797 C CA . TYR A 1 96 ? -19.731 1.508 29.690 1.00 96.94 96 TYR A CA 1
ATOM 798 C C . TYR A 1 96 ? -18.502 2.405 29.726 1.00 96.94 96 TYR A C 1
ATOM 800 O O . TYR A 1 96 ? -17.713 2.372 30.672 1.00 96.94 96 TYR A O 1
ATOM 808 N N . LEU A 1 97 ? -18.366 3.254 28.714 1.00 95.50 97 LEU 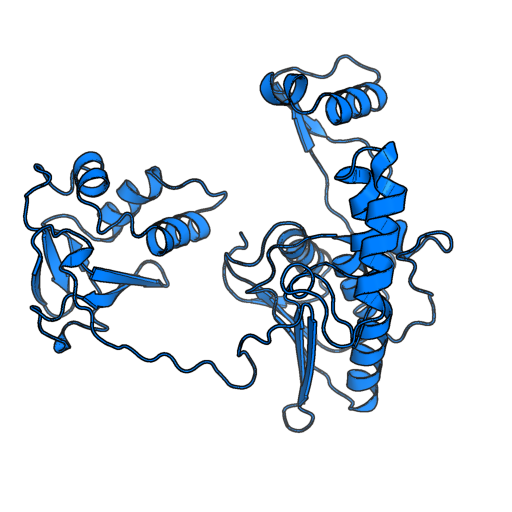A N 1
ATOM 809 C CA . LEU A 1 97 ? -17.217 4.125 28.534 1.00 95.50 97 LEU A CA 1
ATOM 810 C C . LEU A 1 97 ? -17.635 5.587 28.560 1.00 95.50 97 LEU A C 1
ATOM 812 O O . LEU A 1 97 ? -18.377 6.047 27.698 1.00 95.50 97 LEU A O 1
ATOM 816 N N . ALA A 1 98 ? -17.109 6.337 29.526 1.00 93.69 98 ALA A N 1
ATOM 817 C CA . ALA A 1 98 ? -17.234 7.786 29.529 1.00 93.69 98 ALA A CA 1
ATOM 818 C C . ALA A 1 98 ? -16.253 8.430 28.527 1.00 93.69 98 ALA A C 1
ATOM 820 O O . ALA A 1 98 ? -15.151 7.901 28.311 1.00 93.69 98 ALA A O 1
ATOM 821 N N . PRO A 1 99 ? -16.613 9.580 27.935 1.00 93.00 99 PRO A N 1
ATOM 822 C CA . PRO A 1 99 ? -15.681 10.387 27.166 1.00 93.00 99 PRO A CA 1
ATOM 823 C C . PRO A 1 99 ? -14.582 10.920 28.089 1.00 93.00 99 PRO A C 1
ATOM 825 O O . PRO A 1 99 ? -14.835 11.377 29.202 1.00 93.00 99 PRO A O 1
ATOM 828 N N . VAL A 1 100 ? -13.336 10.834 27.628 1.00 91.56 100 VAL A N 1
ATOM 829 C CA . VAL A 1 100 ? -12.146 11.224 28.394 1.00 91.56 100 VAL A CA 1
ATOM 830 C C . VAL A 1 100 ? -11.161 11.958 27.497 1.00 91.56 100 VAL A C 1
ATOM 832 O O . VAL A 1 100 ? -11.080 11.706 26.295 1.00 91.56 100 VAL A O 1
ATOM 835 N N . THR A 1 101 ? -10.364 12.849 28.085 1.00 87.38 101 THR A N 1
ATOM 836 C CA . THR A 1 101 ? -9.275 13.506 27.356 1.00 87.38 101 THR A CA 1
ATOM 837 C C . THR A 1 101 ? -8.097 12.546 27.170 1.00 87.38 101 THR A C 1
ATOM 839 O O . THR A 1 101 ? -7.807 11.719 28.038 1.00 87.38 101 THR A O 1
ATOM 842 N N . LYS A 1 102 ? -7.356 12.681 26.059 1.00 82.81 102 LYS A N 1
ATOM 843 C CA . LYS A 1 102 ? -6.217 11.798 25.729 1.00 82.81 102 LYS A CA 1
ATOM 844 C C . LYS A 1 102 ? -5.178 11.671 26.852 1.00 82.81 102 LYS A C 1
ATOM 846 O O . LYS A 1 102 ? -4.600 10.603 27.011 1.00 82.81 102 LYS A O 1
ATOM 851 N N . LYS A 1 103 ? -4.951 12.730 27.642 1.00 83.25 103 LYS A N 1
ATOM 852 C CA . LYS A 1 103 ? -3.957 12.741 28.735 1.00 83.25 103 LYS A CA 1
ATOM 853 C C . LYS A 1 103 ? -4.274 11.746 29.861 1.00 83.25 103 LYS A C 1
ATOM 855 O O . LYS A 1 103 ? -3.357 11.345 30.570 1.00 83.25 103 LYS A O 1
ATOM 860 N N . GLY A 1 104 ? -5.540 11.365 30.036 1.00 77.44 104 GLY A N 1
ATOM 861 C CA . GLY A 1 104 ? -5.975 10.459 31.102 1.00 77.44 104 GLY A CA 1
ATOM 862 C C . GLY A 1 104 ? -5.991 8.978 30.720 1.00 77.44 104 GLY A C 1
ATOM 863 O O . GLY A 1 104 ? -6.148 8.142 31.605 1.00 77.44 104 GLY A O 1
ATOM 864 N N . ILE A 1 105 ? -5.832 8.649 29.433 1.00 87.00 105 ILE A N 1
ATOM 865 C CA . ILE A 1 105 ? -6.037 7.285 28.938 1.00 87.00 105 ILE A CA 1
ATOM 866 C C . ILE A 1 105 ? -4.823 6.421 29.265 1.00 87.00 105 ILE A C 1
ATOM 868 O O . ILE A 1 105 ? -3.695 6.726 28.872 1.00 87.00 105 ILE A O 1
ATOM 872 N N . ARG A 1 106 ? -5.060 5.299 29.944 1.00 90.75 106 ARG A N 1
ATOM 873 C CA . ARG A 1 106 ? -4.042 4.279 30.206 1.00 90.75 106 ARG A CA 1
ATOM 874 C C . ARG A 1 106 ? -4.490 2.995 29.538 1.00 90.75 106 ARG A C 1
ATOM 876 O O . ARG A 1 106 ? -5.381 2.342 30.051 1.00 90.75 106 ARG A O 1
ATOM 883 N N . THR A 1 107 ? -3.881 2.614 28.424 1.00 90.38 107 THR A N 1
ATOM 884 C CA . THR A 1 107 ? -4.233 1.380 27.706 1.00 90.38 107 THR A CA 1
ATOM 885 C C . THR A 1 107 ? -3.409 0.179 28.162 1.00 90.38 107 THR A C 1
ATOM 887 O O . THR A 1 107 ? -2.370 0.315 28.822 1.00 90.38 107 THR A O 1
ATOM 890 N N . TYR A 1 108 ? -3.868 -1.020 27.809 1.00 91.38 108 TYR A N 1
ATOM 891 C CA . TYR A 1 108 ? -3.097 -2.244 27.991 1.00 91.38 108 TYR A CA 1
ATOM 892 C C . TYR A 1 108 ? -1.913 -2.299 27.022 1.00 91.38 108 TYR A C 1
ATOM 894 O O . TYR A 1 108 ? -1.994 -1.850 25.875 1.00 91.38 108 TYR A O 1
ATOM 902 N N . LYS A 1 109 ? -0.799 -2.890 27.472 1.00 84.81 109 LYS A N 1
ATOM 903 C CA . LYS A 1 109 ? 0.338 -3.213 26.601 1.00 84.81 109 LYS A CA 1
ATOM 904 C C . LYS A 1 109 ? 0.041 -4.514 25.858 1.00 84.81 109 LYS A C 1
ATOM 906 O O . LYS A 1 109 ? 0.367 -5.588 26.355 1.00 84.81 109 LYS A O 1
ATOM 911 N N . VAL A 1 110 ? -0.558 -4.409 24.679 1.00 80.50 110 VAL A N 1
ATOM 912 C CA . VAL A 1 110 ? -0.749 -5.546 23.771 1.00 80.50 110 VAL A CA 1
ATOM 913 C C . VAL A 1 110 ? 0.491 -5.665 22.887 1.00 80.50 110 VAL A C 1
ATOM 915 O O . VAL A 1 110 ? 0.890 -4.693 22.249 1.00 80.50 110 VAL A O 1
ATOM 918 N N . LYS A 1 111 ? 1.143 -6.832 22.894 1.00 80.94 111 LYS A N 1
ATOM 919 C CA . LYS A 1 111 ? 2.285 -7.117 22.017 1.00 80.94 111 LYS A CA 1
ATOM 920 C C . LYS A 1 111 ? 1.802 -7.906 20.811 1.00 80.94 111 LYS A C 1
ATOM 922 O O . LYS A 1 111 ? 1.282 -9.004 20.971 1.00 80.94 111 LYS A O 1
ATOM 927 N N . THR A 1 112 ? 2.033 -7.370 19.623 1.00 78.69 112 THR A N 1
ATOM 928 C CA . THR A 1 112 ? 1.930 -8.109 18.367 1.00 78.69 112 THR A CA 1
ATOM 929 C C . THR A 1 112 ? 3.338 -8.462 17.905 1.00 78.69 112 THR A C 1
ATOM 931 O O . THR A 1 112 ? 4.227 -7.609 17.870 1.00 78.69 112 THR A O 1
ATOM 934 N N . TYR A 1 113 ? 3.568 -9.740 17.611 1.00 84.94 113 TYR A N 1
ATOM 935 C CA . TYR A 1 113 ? 4.851 -10.214 17.103 1.00 84.94 113 TYR A CA 1
ATOM 936 C C . TYR A 1 113 ? 4.748 -10.339 15.584 1.00 84.94 113 TYR A C 1
ATOM 938 O O . TYR A 1 113 ? 3.880 -11.073 15.106 1.00 84.94 113 TYR A O 1
ATOM 946 N N . PRO A 1 114 ? 5.570 -9.611 14.810 1.00 87.94 114 PRO A N 1
ATOM 947 C CA . PRO A 1 114 ? 5.565 -9.768 13.366 1.00 87.94 114 PRO A CA 1
ATOM 948 C C . PRO A 1 114 ? 6.099 -11.158 12.998 1.00 87.94 114 PRO A C 1
ATOM 950 O O . PRO A 1 114 ? 6.987 -11.684 13.665 1.00 87.94 114 PRO A O 1
ATOM 953 N N . ASN A 1 115 ? 5.577 -11.745 11.921 1.00 92.50 115 ASN A N 1
ATOM 954 C CA . ASN A 1 115 ? 6.137 -12.971 11.358 1.00 92.50 115 ASN A CA 1
ATOM 955 C C . ASN A 1 115 ? 7.561 -12.703 10.834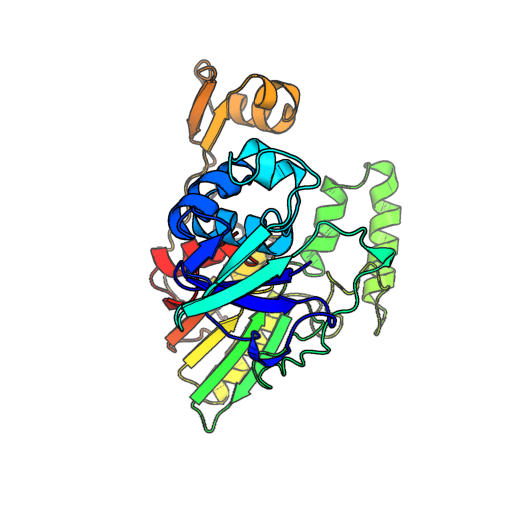 1.00 92.50 115 ASN A C 1
ATOM 957 O O . ASN A 1 115 ? 7.800 -11.676 10.204 1.00 92.50 115 ASN A O 1
ATOM 961 N N . GLU A 1 116 ? 8.503 -13.616 11.074 1.00 93.19 116 GLU A N 1
ATOM 962 C CA . GLU A 1 116 ? 9.920 -13.419 10.731 1.00 93.19 116 GLU A CA 1
ATOM 963 C C . GLU A 1 116 ? 10.186 -13.223 9.231 1.00 93.19 116 GLU A C 1
ATOM 965 O O . GLU A 1 116 ? 11.092 -12.467 8.874 1.00 93.19 116 GLU A O 1
ATOM 970 N N . ILE A 1 117 ? 9.382 -13.849 8.366 1.00 94.31 117 ILE A N 1
ATOM 971 C CA . ILE A 1 117 ? 9.467 -13.702 6.906 1.00 94.31 117 ILE A CA 1
ATOM 972 C C . ILE A 1 117 ? 8.892 -12.345 6.496 1.00 94.31 117 ILE A C 1
ATOM 974 O O . ILE A 1 117 ? 9.519 -11.591 5.754 1.00 94.31 117 ILE A O 1
ATOM 978 N N . THR A 1 118 ? 7.711 -12.003 7.020 1.00 94.56 118 THR A N 1
ATOM 979 C CA . THR A 1 118 ? 6.960 -10.831 6.558 1.00 94.56 118 THR A CA 1
ATOM 980 C C . THR A 1 118 ? 7.200 -9.560 7.366 1.00 94.56 118 THR A C 1
ATOM 982 O O . THR A 1 118 ? 6.535 -8.549 7.132 1.00 94.56 118 THR A O 1
ATOM 985 N N . LYS A 1 119 ? 8.095 -9.582 8.360 1.00 95.00 119 LYS A N 1
ATOM 986 C CA . LYS A 1 119 ? 8.396 -8.402 9.175 1.00 95.00 119 LYS A CA 1
ATOM 987 C C . LYS A 1 119 ? 8.921 -7.277 8.291 1.00 95.00 119 LYS A C 1
ATOM 989 O O . LYS A 1 119 ? 9.731 -7.492 7.388 1.00 95.00 119 LYS A O 1
ATOM 994 N N . PHE A 1 120 ? 8.477 -6.058 8.573 1.00 94.62 120 PHE A N 1
ATOM 995 C CA . PHE A 1 120 ? 8.919 -4.886 7.830 1.00 94.62 120 PHE A CA 1
ATOM 996 C C . PHE A 1 120 ? 10.434 -4.692 7.971 1.00 94.62 120 PHE A C 1
ATOM 998 O O . PHE A 1 120 ? 10.970 -4.557 9.076 1.00 94.62 120 PHE A O 1
ATOM 1005 N N . LYS A 1 121 ? 11.124 -4.650 6.837 1.00 93.44 121 LYS A N 1
ATOM 1006 C CA . LYS A 1 121 ? 12.537 -4.316 6.721 1.00 93.44 121 LYS A CA 1
ATOM 1007 C C . LYS A 1 121 ? 12.629 -2.860 6.290 1.00 93.44 121 LYS A C 1
ATOM 1009 O O . LYS A 1 121 ? 12.021 -2.445 5.311 1.00 93.44 121 LYS A O 1
ATOM 1014 N N . LYS A 1 122 ? 13.435 -2.064 6.996 1.00 91.62 122 LYS A N 1
ATOM 1015 C CA . LYS A 1 122 ? 13.634 -0.635 6.698 1.00 91.62 122 LYS A CA 1
ATOM 1016 C C . LYS A 1 122 ? 14.559 -0.420 5.486 1.00 91.62 122 LYS A C 1
ATOM 1018 O O . LYS A 1 122 ? 15.597 0.230 5.598 1.00 91.62 122 LYS A O 1
ATOM 1023 N N . LYS A 1 123 ? 14.182 -1.004 4.352 1.00 92.44 123 LYS A N 1
ATOM 1024 C CA . LYS A 1 123 ? 14.773 -0.866 3.019 1.00 92.44 123 LYS A CA 1
ATOM 1025 C C . LYS A 1 123 ? 13.627 -0.648 2.025 1.00 92.44 123 LYS A C 1
ATOM 1027 O O . LYS A 1 123 ? 12.523 -1.131 2.255 1.00 92.44 123 LYS A O 1
ATOM 1032 N N . ILE A 1 124 ? 13.885 0.064 0.933 1.00 95.25 124 ILE A N 1
ATOM 1033 C CA . ILE A 1 124 ? 12.898 0.274 -0.144 1.00 95.25 124 ILE A CA 1
ATOM 1034 C C . ILE A 1 124 ? 12.548 -1.022 -0.883 1.00 95.25 124 ILE A C 1
ATOM 1036 O O . ILE A 1 124 ? 11.415 -1.198 -1.311 1.00 95.25 124 ILE A O 1
ATOM 1040 N N . TYR A 1 125 ? 13.496 -1.951 -0.970 1.00 96.81 125 TYR A N 1
ATOM 1041 C CA . TYR A 1 125 ? 13.281 -3.316 -1.425 1.00 96.81 125 TYR A CA 1
ATOM 1042 C C . TYR A 1 125 ? 14.366 -4.229 -0.859 1.00 96.81 125 TYR A C 1
ATOM 1044 O O . TYR A 1 125 ? 15.491 -3.787 -0.599 1.00 96.81 125 TYR A O 1
ATOM 1052 N N . ASP A 1 126 ? 14.002 -5.485 -0.631 1.00 97.38 126 ASP A N 1
ATOM 1053 C CA . ASP A 1 126 ? 14.872 -6.549 -0.136 1.00 97.38 126 ASP A CA 1
ATOM 1054 C C . ASP A 1 126 ? 14.271 -7.901 -0.524 1.00 97.38 126 ASP A C 1
ATOM 1056 O O . ASP A 1 126 ? 13.050 -8.008 -0.665 1.00 97.38 126 ASP A O 1
ATOM 1060 N N . TYR A 1 127 ? 15.099 -8.935 -0.661 1.00 98.44 127 TYR A N 1
ATOM 1061 C CA . TYR A 1 127 ? 14.597 -10.276 -0.928 1.00 98.44 127 TYR A CA 1
ATOM 1062 C C . TYR A 1 127 ? 15.258 -11.345 -0.065 1.00 98.44 127 TYR A C 1
ATOM 1064 O O . TYR A 1 127 ? 16.284 -11.135 0.582 1.00 98.44 127 TYR A O 1
ATOM 1072 N N . SER A 1 128 ? 14.619 -12.503 0.004 1.00 98.25 128 SER A N 1
ATOM 1073 C CA . SER A 1 128 ? 15.140 -13.699 0.659 1.00 98.25 128 SER A CA 1
ATOM 1074 C C . SER A 1 128 ? 14.685 -14.925 -0.127 1.00 98.25 128 SER A C 1
ATOM 1076 O O . SER A 1 128 ? 13.630 -14.899 -0.758 1.00 98.25 128 SER A O 1
ATOM 1078 N N . VAL A 1 129 ? 15.496 -15.979 -0.124 1.00 98.50 129 VAL A N 1
ATOM 1079 C CA . VAL A 1 129 ? 15.220 -17.232 -0.836 1.00 98.50 129 VAL A CA 1
ATOM 1080 C C . VAL A 1 129 ? 15.118 -18.340 0.201 1.00 98.50 129 VAL A C 1
ATOM 1082 O O . VAL A 1 129 ? 15.973 -18.436 1.081 1.00 98.50 129 VAL A O 1
ATOM 1085 N N . TYR A 1 130 ? 14.078 -19.158 0.086 1.00 98.06 130 TYR A N 1
ATOM 1086 C CA . TYR A 1 130 ? 13.756 -20.269 0.974 1.00 98.06 130 TYR A CA 1
ATOM 1087 C C . TYR A 1 130 ? 13.704 -21.561 0.143 1.00 98.06 130 TYR A C 1
ATOM 1089 O O . TYR A 1 130 ? 12.627 -21.974 -0.287 1.00 98.06 130 TYR A O 1
ATOM 1097 N N . PRO A 1 131 ? 14.864 -22.181 -0.167 1.00 97.25 131 PRO A N 1
ATOM 1098 C CA . PRO A 1 131 ? 14.911 -23.343 -1.056 1.00 97.25 131 PRO A CA 1
ATOM 1099 C C . PRO A 1 131 ? 14.200 -24.580 -0.512 1.00 97.25 131 PRO A C 1
ATOM 1101 O O . PRO A 1 131 ? 13.693 -25.372 -1.297 1.00 97.25 131 PRO A O 1
ATOM 1104 N N . GLN A 1 132 ? 14.166 -24.765 0.811 1.00 96.94 132 GLN A N 1
ATOM 1105 C CA . GLN A 1 132 ? 13.521 -25.934 1.421 1.00 96.94 132 GLN A CA 1
ATOM 1106 C C . GLN A 1 132 ? 11.997 -25.872 1.279 1.00 96.94 132 GLN A C 1
ATOM 1108 O O . GLN A 1 132 ? 11.343 -26.897 1.119 1.00 96.94 132 GLN A O 1
ATOM 1113 N N . GLU A 1 133 ? 11.448 -24.663 1.304 1.00 97.56 133 GLU A N 1
ATOM 1114 C CA . GLU A 1 133 ? 10.029 -24.366 1.165 1.00 97.56 133 GLU A CA 1
ATOM 1115 C C . GLU A 1 133 ? 9.630 -23.979 -0.271 1.00 97.56 133 GLU A C 1
ATOM 1117 O O . GLU A 1 133 ? 8.464 -23.676 -0.517 1.00 97.56 133 GLU A O 1
ATOM 1122 N N . ASP A 1 134 ? 10.584 -23.984 -1.208 1.00 98.25 134 ASP A N 1
ATOM 1123 C CA . ASP A 1 134 ? 10.397 -23.671 -2.629 1.00 98.25 134 ASP A CA 1
ATOM 1124 C C . ASP A 1 134 ? 9.761 -22.291 -2.890 1.00 98.25 134 ASP A C 1
ATOM 1126 O O . ASP A 1 134 ? 8.866 -22.131 -3.728 1.00 98.25 134 ASP A O 1
ATOM 1130 N N . PHE A 1 135 ? 10.214 -21.253 -2.175 1.00 98.62 135 PHE A N 1
ATOM 1131 C CA . PHE A 1 135 ? 9.783 -19.892 -2.491 1.00 98.62 135 PHE A CA 1
ATOM 1132 C C . PHE A 1 135 ? 10.839 -18.800 -2.294 1.00 98.62 135 PHE A C 1
ATOM 1134 O O . PHE A 1 135 ? 11.741 -18.874 -1.462 1.00 98.62 135 PHE A O 1
ATOM 1141 N N . GLY A 1 136 ? 10.698 -17.734 -3.075 1.00 98.81 136 GLY A N 1
ATOM 1142 C CA . GLY A 1 136 ? 11.346 -16.448 -2.870 1.00 98.81 136 GLY A CA 1
ATOM 1143 C C . GLY A 1 136 ? 10.384 -15.461 -2.224 1.00 98.81 136 GLY A C 1
ATOM 1144 O O . GLY A 1 136 ? 9.186 -15.486 -2.500 1.00 98.81 136 GLY A O 1
ATOM 1145 N N . TYR A 1 137 ? 10.902 -14.565 -1.394 1.00 98.81 137 TYR A N 1
ATOM 1146 C CA . TYR A 1 137 ? 10.136 -13.482 -0.788 1.00 98.81 137 TYR A CA 1
ATOM 1147 C C . TYR A 1 137 ? 10.777 -12.141 -1.119 1.00 98.81 137 TYR A C 1
ATOM 1149 O O . TYR A 1 137 ? 11.864 -11.839 -0.628 1.00 98.81 137 TYR A O 1
ATOM 1157 N N . LEU A 1 138 ? 10.103 -11.335 -1.932 1.00 98.81 138 LEU A N 1
ATOM 1158 C CA . LEU A 1 138 ? 10.452 -9.952 -2.231 1.00 98.81 138 LEU A CA 1
ATOM 1159 C C . LEU A 1 138 ? 9.586 -9.034 -1.369 1.00 98.81 138 LEU A C 1
ATOM 1161 O O . LEU A 1 138 ? 8.374 -8.995 -1.537 1.00 98.81 138 LEU A O 1
ATOM 1165 N N . GLN A 1 139 ? 10.198 -8.243 -0.492 1.00 98.31 139 GLN A N 1
ATOM 1166 C CA . GLN A 1 139 ? 9.518 -7.125 0.152 1.00 98.31 139 GLN A CA 1
ATOM 1167 C C . GLN A 1 139 ? 9.834 -5.853 -0.631 1.00 98.31 139 GLN A C 1
ATOM 1169 O O . GLN A 1 139 ? 10.963 -5.371 -0.574 1.00 98.31 139 GLN A O 1
ATOM 1174 N N . PHE A 1 140 ? 8.860 -5.320 -1.369 1.00 98.31 140 PHE A N 1
ATOM 1175 C CA . PHE A 1 140 ? 9.036 -4.143 -2.220 1.00 98.31 140 PHE A CA 1
ATOM 1176 C C . PHE A 1 140 ? 8.244 -2.984 -1.624 1.00 98.31 140 PHE A C 1
ATOM 1178 O O . PHE A 1 140 ? 7.071 -2.806 -1.925 1.00 98.31 140 PHE A O 1
ATOM 1185 N N . ASN A 1 141 ? 8.888 -2.222 -0.741 1.00 97.56 141 ASN A N 1
ATOM 1186 C CA . ASN A 1 141 ? 8.259 -1.215 0.114 1.00 97.56 141 ASN A CA 1
ATOM 1187 C C . ASN A 1 141 ? 8.097 0.159 -0.543 1.00 97.56 141 ASN A C 1
ATOM 1189 O O . ASN A 1 141 ? 7.400 0.999 0.012 1.00 97.56 141 ASN A O 1
ATOM 1193 N N . SER A 1 142 ? 8.770 0.451 -1.657 1.00 96.00 142 SER A N 1
ATOM 1194 C CA . SER A 1 142 ? 8.579 1.724 -2.356 1.00 96.00 142 SER A CA 1
ATOM 1195 C C . SER A 1 142 ? 9.148 1.710 -3.769 1.00 96.00 142 SER A C 1
ATOM 1197 O O . SER A 1 142 ? 10.234 1.176 -3.993 1.00 96.00 142 SER A O 1
ATOM 1199 N N . CYS A 1 143 ? 8.457 2.351 -4.711 1.00 96.50 143 CYS A N 1
ATOM 1200 C CA . CYS A 1 143 ? 8.879 2.483 -6.103 1.00 96.50 143 CYS A CA 1
ATOM 1201 C C . CYS A 1 143 ? 9.834 3.673 -6.299 1.00 96.50 143 CYS A C 1
ATOM 1203 O O . CYS A 1 143 ? 9.578 4.557 -7.113 1.00 96.50 143 CYS A O 1
ATOM 1205 N N . HIS A 1 144 ? 10.948 3.692 -5.570 1.00 96.19 144 HIS A N 1
ATOM 1206 C CA . HIS A 1 144 ? 12.001 4.697 -5.725 1.00 96.19 144 HIS A CA 1
ATOM 1207 C C . HIS A 1 144 ? 13.360 4.033 -5.905 1.00 96.19 144 HIS A C 1
ATOM 1209 O O . HIS A 1 144 ? 13.614 2.971 -5.350 1.00 96.19 144 HIS A O 1
ATOM 1215 N N . ASP A 1 145 ? 14.250 4.665 -6.660 1.00 96.25 145 ASP A N 1
ATOM 1216 C CA . ASP A 1 145 ? 15.658 4.295 -6.752 1.00 96.25 145 ASP A CA 1
ATOM 1217 C C . ASP A 1 145 ? 16.511 5.529 -7.079 1.00 96.25 145 ASP A C 1
ATOM 1219 O O . ASP A 1 145 ? 16.026 6.658 -7.151 1.00 96.25 145 ASP A O 1
ATOM 1223 N N . LYS A 1 146 ? 17.814 5.344 -7.288 1.00 95.81 146 LYS A N 1
ATOM 1224 C CA . LYS A 1 146 ? 18.723 6.440 -7.642 1.00 95.81 146 LYS A CA 1
ATOM 1225 C C . LYS A 1 146 ? 18.305 7.201 -8.904 1.00 95.81 146 LYS A C 1
ATOM 1227 O O . LYS A 1 146 ? 18.566 8.404 -8.969 1.00 95.81 146 LYS A O 1
ATOM 1232 N N . ILE A 1 147 ? 17.776 6.506 -9.911 1.00 95.50 147 ILE A N 1
ATOM 1233 C CA . ILE A 1 147 ? 17.424 7.093 -11.207 1.00 95.50 147 ILE A CA 1
ATOM 1234 C C . ILE A 1 147 ? 16.215 7.998 -11.008 1.00 95.50 147 ILE A C 1
ATOM 1236 O O . ILE A 1 147 ? 16.326 9.203 -11.226 1.00 95.50 147 ILE A O 1
ATOM 1240 N N . ASP A 1 148 ? 15.140 7.446 -10.447 1.00 95.12 148 ASP A N 1
ATOM 1241 C CA . ASP A 1 148 ? 13.932 8.191 -10.102 1.00 95.12 148 ASP A CA 1
ATOM 1242 C C . ASP A 1 148 ? 14.234 9.433 -9.251 1.00 95.12 148 ASP A C 1
ATOM 1244 O O . ASP A 1 148 ? 13.819 10.544 -9.577 1.00 95.12 148 ASP A O 1
ATOM 1248 N N . MET A 1 149 ? 15.062 9.293 -8.212 1.00 93.75 149 MET A N 1
ATOM 1249 C CA . MET A 1 149 ? 15.425 10.428 -7.363 1.00 93.75 149 MET A CA 1
ATOM 1250 C C . MET A 1 149 ? 16.143 11.551 -8.119 1.00 93.75 149 MET A C 1
ATOM 1252 O O . MET A 1 149 ? 16.026 12.717 -7.741 1.00 93.75 149 MET A O 1
ATOM 1256 N N . LEU A 1 150 ? 16.938 11.223 -9.141 1.00 93.75 150 LEU A N 1
ATOM 1257 C CA . LEU A 1 150 ? 17.619 12.221 -9.966 1.00 93.75 150 LEU A CA 1
ATOM 1258 C C . LEU A 1 150 ? 16.670 12.907 -10.945 1.00 93.75 150 LEU A C 1
ATOM 1260 O O . LEU A 1 150 ? 16.920 14.070 -11.273 1.00 93.75 150 LEU A O 1
ATOM 1264 N N . ASP A 1 151 ? 15.631 12.213 -11.389 1.00 90.88 151 ASP A N 1
ATOM 1265 C CA . ASP A 1 151 ? 14.616 12.721 -12.310 1.00 90.88 151 ASP A CA 1
ATOM 1266 C C . ASP A 1 151 ? 13.602 13.608 -11.604 1.00 90.88 151 ASP A C 1
ATOM 1268 O O . ASP A 1 151 ? 13.313 14.707 -12.067 1.00 90.88 151 ASP A O 1
ATOM 1272 N N . ALA A 1 152 ? 13.177 13.203 -10.408 1.00 89.69 152 ALA A N 1
ATOM 1273 C CA . ALA A 1 152 ? 12.287 13.971 -9.547 1.00 89.69 152 ALA A CA 1
ATOM 1274 C C . ALA A 1 152 ? 12.838 15.375 -9.220 1.00 89.69 152 ALA A C 1
ATOM 1276 O O . ALA A 1 152 ? 12.079 16.290 -8.895 1.00 89.69 152 ALA A O 1
ATOM 1277 N N . VAL A 1 153 ? 14.156 15.595 -9.332 1.00 91.50 153 VAL A N 1
ATOM 1278 C CA . VAL A 1 153 ? 14.741 16.940 -9.197 1.00 91.50 153 VAL A CA 1
ATOM 1279 C C . VAL A 1 153 ? 14.142 17.914 -10.210 1.00 91.50 153 VAL A C 1
ATOM 1281 O O . VAL A 1 153 ? 13.906 19.066 -9.860 1.00 91.50 153 VAL A O 1
ATOM 1284 N N . GLU A 1 154 ? 13.886 17.477 -11.439 1.00 86.06 154 GLU A N 1
ATOM 1285 C CA . GLU A 1 154 ? 13.338 18.348 -12.482 1.00 86.06 154 GLU A CA 1
ATOM 1286 C C . GLU A 1 154 ? 11.895 18.752 -12.177 1.00 86.06 154 GLU A C 1
ATOM 1288 O O . GLU A 1 154 ? 11.522 19.900 -12.409 1.00 86.06 154 GLU A O 1
ATOM 1293 N N . SER A 1 155 ? 11.124 17.847 -11.570 1.00 82.56 155 SER A N 1
ATOM 1294 C CA . SER A 1 155 ? 9.714 18.058 -11.229 1.00 82.56 155 SER A CA 1
ATOM 1295 C C . SER A 1 155 ? 9.504 18.895 -9.963 1.00 82.56 155 SER A C 1
ATOM 1297 O O . SER A 1 155 ? 8.558 19.673 -9.894 1.00 82.56 155 SER A O 1
ATOM 1299 N N . TYR A 1 156 ? 10.371 18.759 -8.952 1.00 83.75 156 TYR A N 1
ATOM 1300 C CA . TYR A 1 156 ? 10.147 19.362 -7.625 1.00 83.75 156 TYR A CA 1
ATOM 1301 C C . TYR A 1 156 ? 11.111 20.492 -7.262 1.00 83.75 156 TYR A C 1
ATOM 1303 O O . TYR A 1 156 ? 10.915 21.173 -6.250 1.00 83.75 156 TYR A O 1
ATOM 1311 N N . VAL A 1 157 ? 12.175 20.702 -8.041 1.00 89.31 157 VAL A N 1
ATOM 1312 C CA . VAL A 1 157 ? 13.188 21.718 -7.746 1.00 89.31 157 VAL A CA 1
ATOM 1313 C C . VAL A 1 157 ? 13.218 22.764 -8.848 1.00 89.31 157 VAL A C 1
ATOM 1315 O O . VAL A 1 157 ? 13.386 22.466 -10.029 1.00 89.31 157 VAL A O 1
ATOM 1318 N N . LYS A 1 158 ? 13.117 24.029 -8.427 1.00 91.25 158 LYS A N 1
ATOM 1319 C CA . LYS A 1 158 ? 13.218 25.196 -9.309 1.00 91.25 158 LYS A CA 1
ATOM 1320 C C . LYS A 1 158 ? 14.485 25.105 -10.178 1.00 91.25 158 LYS A C 1
ATOM 1322 O O . LYS A 1 158 ? 15.542 24.810 -9.614 1.00 91.25 158 LYS A O 1
ATOM 1327 N N . PRO A 1 159 ? 14.426 25.414 -11.490 1.00 93.25 159 PRO A N 1
ATOM 1328 C CA . PRO A 1 159 ? 15.524 25.170 -12.434 1.00 93.25 159 PRO A CA 1
ATOM 1329 C C . PRO A 1 159 ? 16.915 25.611 -11.958 1.00 93.25 159 PRO A C 1
ATOM 1331 O O . PRO A 1 159 ? 17.868 24.838 -12.012 1.00 93.25 159 PRO A O 1
ATOM 1334 N N . TRP A 1 160 ? 17.036 26.808 -11.379 1.00 92.62 160 TRP A N 1
ATOM 1335 C CA . TRP A 1 160 ? 18.321 27.342 -10.905 1.00 92.62 160 TRP A CA 1
ATOM 1336 C C . TRP A 1 160 ? 18.883 26.647 -9.649 1.00 92.62 160 TRP A C 1
ATOM 1338 O O . TRP A 1 160 ? 20.067 26.784 -9.350 1.00 92.62 160 TRP A O 1
ATOM 1348 N N . LEU A 1 161 ? 18.065 25.890 -8.907 1.00 95.44 161 LEU A N 1
ATOM 1349 C CA . LEU A 1 161 ? 18.488 25.095 -7.746 1.00 95.44 161 LEU A CA 1
ATOM 1350 C C . LEU A 1 161 ? 18.779 23.630 -8.101 1.00 95.44 161 LEU A C 1
ATOM 1352 O O . LEU A 1 161 ? 19.380 22.916 -7.292 1.00 95.44 161 LEU A O 1
ATOM 1356 N N . GLN A 1 162 ? 18.393 23.170 -9.295 1.00 94.75 162 GLN A N 1
ATOM 1357 C CA . GLN A 1 162 ? 18.584 21.780 -9.716 1.00 94.75 162 GLN A CA 1
ATOM 1358 C C . GLN A 1 162 ? 20.055 21.329 -9.666 1.00 94.75 162 GLN A C 1
ATOM 1360 O O . GLN A 1 162 ? 20.30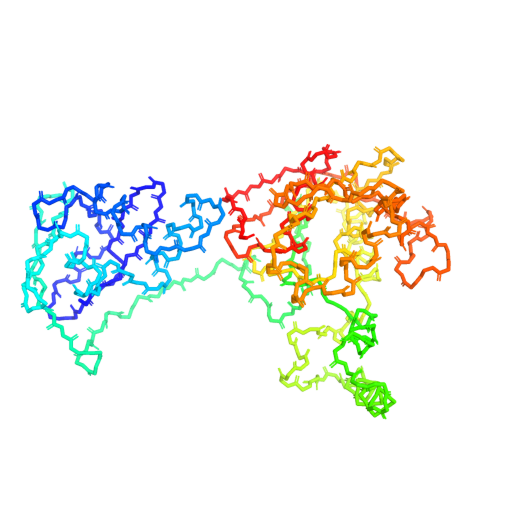1 20.235 -9.150 1.00 94.75 162 GLN A O 1
ATOM 1365 N N . PRO A 1 163 ? 21.065 22.129 -10.080 1.00 95.44 163 PRO A N 1
ATOM 1366 C CA . PRO A 1 163 ? 22.468 21.719 -9.965 1.00 95.44 163 PRO A CA 1
ATOM 1367 C C . PRO A 1 163 ? 22.894 21.448 -8.514 1.00 95.44 163 PRO A C 1
ATOM 1369 O O . PRO A 1 163 ? 23.574 20.458 -8.230 1.00 95.44 163 PRO A O 1
ATOM 1372 N N . ILE A 1 164 ? 22.437 22.286 -7.576 1.00 95.44 164 ILE A N 1
ATOM 1373 C CA . ILE A 1 164 ? 22.720 22.150 -6.141 1.00 95.44 164 ILE A CA 1
ATOM 1374 C C . ILE A 1 164 ? 22.040 20.893 -5.588 1.00 95.44 164 ILE A C 1
ATOM 1376 O O . ILE A 1 164 ? 22.682 20.095 -4.897 1.00 95.44 164 ILE A O 1
ATOM 1380 N N . ALA A 1 165 ? 20.766 20.675 -5.928 1.00 94.25 165 ALA A N 1
ATOM 1381 C CA . ALA A 1 165 ? 20.012 19.492 -5.520 1.00 94.25 165 ALA A CA 1
ATOM 1382 C C . ALA A 1 165 ? 20.642 18.196 -6.059 1.00 94.25 165 ALA A C 1
ATOM 1384 O O . ALA A 1 165 ? 20.884 17.260 -5.292 1.00 94.25 165 ALA A O 1
ATOM 1385 N N . ARG A 1 166 ? 21.014 18.160 -7.346 1.00 94.94 166 ARG A N 1
ATOM 1386 C CA . ARG A 1 166 ? 21.712 17.020 -7.961 1.00 94.94 166 ARG A CA 1
ATOM 1387 C C . ARG A 1 166 ? 23.048 16.745 -7.273 1.00 94.94 166 ARG A C 1
ATOM 1389 O O . ARG A 1 166 ? 23.360 15.589 -6.991 1.00 94.94 166 ARG A O 1
ATOM 1396 N N . ASN A 1 167 ? 23.832 17.777 -6.952 1.00 95.12 167 ASN A N 1
ATOM 1397 C CA . ASN A 1 167 ? 25.096 17.596 -6.234 1.00 95.12 167 ASN A CA 1
ATOM 1398 C C . ASN A 1 167 ? 24.879 17.058 -4.807 1.00 95.12 167 ASN A C 1
ATOM 1400 O O . ASN A 1 167 ? 25.593 16.157 -4.357 1.00 95.12 167 ASN A O 1
ATOM 1404 N N . TYR A 1 168 ? 23.849 17.550 -4.108 1.00 94.31 168 TYR A N 1
ATOM 1405 C CA . TYR A 1 168 ? 23.453 17.011 -2.809 1.00 94.31 168 TYR A CA 1
ATOM 1406 C C . TYR A 1 168 ? 23.116 15.517 -2.900 1.00 94.31 168 TYR A C 1
ATOM 1408 O O . TYR A 1 168 ? 23.670 14.739 -2.118 1.00 94.31 168 TYR A O 1
ATOM 1416 N N . LEU A 1 169 ? 22.273 15.109 -3.856 1.00 94.44 169 LEU A N 1
ATOM 1417 C CA . LEU A 1 169 ? 21.889 13.708 -4.063 1.00 94.44 169 LEU A CA 1
ATOM 1418 C C . LEU A 1 169 ? 23.105 12.832 -4.372 1.00 94.44 169 LEU A C 1
ATOM 1420 O O . LEU A 1 169 ? 23.338 11.843 -3.679 1.00 94.44 169 LEU A O 1
ATOM 1424 N N . LYS A 1 170 ? 23.956 13.252 -5.319 1.00 94.38 170 LYS A N 1
ATOM 1425 C CA . LYS A 1 170 ? 25.207 12.550 -5.661 1.00 94.38 170 LYS A CA 1
ATOM 1426 C C . LYS A 1 170 ? 26.097 12.326 -4.437 1.00 94.38 170 LYS A C 1
ATOM 1428 O O . LYS A 1 170 ? 26.681 11.253 -4.291 1.00 94.38 170 LYS A O 1
ATOM 1433 N N . ARG A 1 171 ? 26.174 13.299 -3.523 1.00 94.25 171 ARG A N 1
ATOM 1434 C CA . ARG A 1 171 ? 26.901 13.145 -2.255 1.00 94.25 171 ARG A CA 1
ATOM 1435 C C . ARG A 1 171 ? 26.234 12.140 -1.314 1.00 94.25 171 ARG A C 1
ATOM 1437 O O . ARG A 1 171 ? 26.949 11.425 -0.620 1.00 94.25 171 ARG A O 1
ATOM 1444 N N . GLN A 1 172 ? 24.902 12.081 -1.256 1.00 94.19 172 GLN A N 1
ATOM 1445 C CA . GLN A 1 172 ? 24.201 11.082 -0.437 1.00 94.19 172 GLN A CA 1
ATOM 1446 C C . GLN A 1 172 ? 24.375 9.667 -0.995 1.00 94.19 172 GLN A C 1
ATOM 1448 O O . GLN A 1 172 ? 24.602 8.753 -0.210 1.00 94.19 172 GLN A O 1
ATOM 1453 N N . PHE A 1 173 ? 24.368 9.496 -2.320 1.00 94.62 173 PHE A N 1
ATOM 1454 C CA . PHE A 1 173 ? 24.535 8.187 -2.961 1.00 94.62 173 PHE A CA 1
ATOM 1455 C C . PHE A 1 173 ? 25.888 7.526 -2.678 1.00 94.62 173 PHE A C 1
ATOM 1457 O O . PHE A 1 173 ? 25.987 6.305 -2.679 1.00 94.62 173 PHE A O 1
ATOM 1464 N N . ARG A 1 174 ? 26.925 8.319 -2.378 1.00 93.12 174 ARG A N 1
ATOM 1465 C CA . ARG A 1 174 ? 28.259 7.820 -1.997 1.00 93.12 174 ARG A CA 1
ATOM 1466 C C . ARG A 1 174 ? 28.345 7.334 -0.546 1.00 93.12 174 ARG A C 1
ATOM 1468 O O . ARG A 1 174 ? 29.363 6.773 -0.151 1.00 93.12 174 ARG A O 1
ATOM 1475 N N . LYS A 1 175 ? 27.328 7.587 0.284 1.00 92.31 175 LYS A N 1
ATOM 1476 C CA . LYS A 1 175 ? 27.349 7.210 1.701 1.00 92.31 175 LYS A CA 1
ATOM 1477 C C . LYS A 1 175 ? 26.807 5.800 1.888 1.00 92.31 175 LYS A C 1
ATOM 1479 O O . LYS A 1 175 ? 25.699 5.508 1.457 1.00 92.31 175 LYS A O 1
ATOM 1484 N N . LYS A 1 176 ? 27.511 4.988 2.686 1.00 89.31 176 LYS A N 1
ATOM 1485 C CA . LYS A 1 176 ? 26.993 3.695 3.178 1.00 89.31 176 LYS A CA 1
ATOM 1486 C C . LYS A 1 176 ? 25.701 3.849 3.991 1.00 89.31 176 LYS A C 1
ATOM 1488 O O . LYS A 1 176 ? 24.857 2.966 3.990 1.00 89.31 176 LYS A O 1
ATOM 1493 N N . LYS A 1 177 ? 25.561 4.969 4.709 1.00 91.75 177 LYS A N 1
ATOM 1494 C CA . LYS A 1 177 ? 24.361 5.329 5.475 1.00 91.75 177 LYS A CA 1
ATOM 1495 C C . LYS A 1 177 ? 23.862 6.697 4.995 1.00 91.75 177 LYS A C 1
ATOM 1497 O O . LYS A 1 177 ? 24.441 7.715 5.395 1.00 91.75 177 LYS A O 1
ATOM 1502 N N . PRO A 1 178 ? 22.857 6.749 4.104 1.00 90.62 178 PRO A N 1
ATOM 1503 C CA . PRO A 1 178 ? 22.290 8.011 3.646 1.00 90.62 178 PRO A CA 1
ATOM 1504 C C . PRO A 1 178 ? 21.597 8.750 4.802 1.00 90.62 178 PRO A C 1
ATOM 1506 O O . PRO A 1 178 ? 21.357 8.194 5.877 1.00 90.62 178 PRO A O 1
ATOM 1509 N N . SER A 1 179 ? 21.302 10.038 4.611 1.00 92.00 179 SER A N 1
ATOM 1510 C CA . SER A 1 179 ? 20.609 10.830 5.634 1.00 92.00 179 SER A CA 1
ATOM 1511 C C . SER A 1 179 ? 19.238 10.234 5.988 1.00 92.00 179 SER A C 1
ATOM 1513 O O . SER A 1 179 ? 18.617 9.559 5.169 1.00 92.00 179 SER A O 1
ATOM 1515 N N . LYS A 1 180 ? 18.708 10.543 7.182 1.00 90.12 180 LYS A N 1
ATOM 1516 C CA . LYS A 1 180 ? 17.358 10.102 7.597 1.00 90.12 180 LYS A CA 1
ATOM 1517 C C . LYS A 1 180 ? 16.261 10.492 6.596 1.00 90.12 180 LYS A C 1
ATOM 1519 O O . LYS A 1 180 ? 15.284 9.770 6.478 1.00 90.12 180 LYS A O 1
ATOM 1524 N N . ARG A 1 181 ? 16.445 11.607 5.877 1.00 88.50 181 ARG A N 1
ATOM 1525 C CA . ARG A 1 181 ? 15.534 12.085 4.827 1.00 88.50 181 ARG A CA 1
ATOM 1526 C C . ARG A 1 181 ? 15.598 11.237 3.552 1.00 88.50 181 ARG A C 1
ATOM 1528 O O . ARG A 1 181 ? 14.603 11.134 2.858 1.00 88.50 181 ARG A O 1
ATOM 1535 N N . MET A 1 182 ? 16.759 10.659 3.250 1.00 89.00 182 MET A N 1
ATOM 1536 C CA . MET A 1 182 ? 17.015 9.870 2.040 1.00 89.00 182 MET A CA 1
ATOM 1537 C C . MET A 1 182 ? 16.774 8.374 2.237 1.00 89.00 182 MET A C 1
ATOM 1539 O O . MET A 1 182 ? 16.441 7.684 1.286 1.00 89.00 182 MET A O 1
ATOM 1543 N N . ALA A 1 183 ? 16.962 7.868 3.458 1.00 88.25 183 ALA A N 1
ATOM 1544 C CA . ALA A 1 183 ? 16.847 6.445 3.768 1.00 88.25 183 ALA A CA 1
ATOM 1545 C C . ALA A 1 183 ? 15.515 5.786 3.336 1.00 88.25 183 ALA A C 1
ATOM 1547 O O . ALA A 1 183 ? 15.565 4.623 2.952 1.00 88.25 183 ALA A O 1
ATOM 1548 N N . PRO A 1 184 ? 14.353 6.475 3.351 1.00 89.81 184 PRO A N 1
ATOM 1549 C CA . PRO A 1 184 ? 13.104 5.902 2.841 1.00 89.81 184 PRO A CA 1
ATOM 1550 C C . PRO A 1 184 ? 13.022 5.768 1.314 1.00 89.81 184 PRO A C 1
ATOM 1552 O O . PRO A 1 184 ? 12.086 5.147 0.840 1.00 89.81 184 PRO A O 1
ATOM 1555 N N . TYR A 1 185 ? 13.960 6.351 0.560 1.00 90.94 185 TYR A N 1
ATOM 1556 C CA . TYR A 1 185 ? 13.889 6.487 -0.904 1.00 90.94 185 TYR A CA 1
ATOM 1557 C C . TYR A 1 185 ? 15.109 5.906 -1.632 1.00 90.94 185 TYR A C 1
ATOM 1559 O O . TYR A 1 185 ? 15.152 5.886 -2.856 1.00 90.94 185 TYR A O 1
ATOM 1567 N N . TYR A 1 186 ? 16.137 5.476 -0.894 1.00 93.56 186 TYR A N 1
ATOM 1568 C CA . TYR A 1 186 ? 17.407 5.048 -1.473 1.00 93.56 186 TYR A CA 1
ATOM 1569 C C . TYR A 1 186 ? 17.974 3.825 -0.759 1.00 93.56 186 TYR A C 1
ATOM 1571 O O . TYR A 1 186 ? 18.227 3.864 0.449 1.00 93.56 186 TYR A O 1
ATOM 1579 N N . ASN A 1 187 ? 18.252 2.774 -1.531 1.00 93.88 187 ASN A N 1
ATOM 1580 C CA . ASN A 1 187 ? 18.989 1.605 -1.077 1.00 93.88 187 ASN A CA 1
ATOM 1581 C C . ASN A 1 187 ? 20.462 1.721 -1.510 1.00 93.88 187 ASN A C 1
ATOM 1583 O O . ASN A 1 187 ? 20.748 1.606 -2.698 1.00 93.88 187 ASN A O 1
ATOM 1587 N N . PRO A 1 188 ? 21.420 1.941 -0.592 1.00 93.44 188 PRO A N 1
ATOM 1588 C CA . PRO A 1 188 ? 22.833 2.022 -0.958 1.00 93.44 188 PRO A CA 1
ATOM 1589 C C . PRO A 1 188 ? 23.431 0.679 -1.403 1.00 93.44 188 PRO A C 1
ATOM 1591 O O . PRO A 1 188 ? 24.439 0.691 -2.101 1.00 93.44 188 PRO A O 1
ATOM 1594 N N . GLU A 1 189 ? 22.846 -0.448 -0.987 1.00 93.62 189 GLU A N 1
ATOM 1595 C CA . GLU A 1 189 ? 23.260 -1.798 -1.401 1.00 93.62 189 GLU A CA 1
ATOM 1596 C C . GLU A 1 189 ? 22.858 -2.067 -2.853 1.00 93.62 189 GLU A C 1
ATOM 1598 O O . GLU A 1 189 ? 23.639 -2.598 -3.633 1.00 93.62 189 GLU A O 1
ATOM 1603 N N . TYR A 1 190 ? 21.680 -1.569 -3.227 1.00 95.31 190 TYR A N 1
ATOM 1604 C CA . TYR A 1 190 ? 21.118 -1.686 -4.564 1.00 95.31 190 TYR A CA 1
ATOM 1605 C C . TYR A 1 190 ? 20.636 -0.327 -5.075 1.00 95.31 190 TYR A C 1
ATOM 1607 O O . TYR A 1 190 ? 19.437 -0.044 -5.035 1.00 95.31 190 TYR A O 1
ATOM 1615 N N . PRO A 1 191 ? 21.545 0.542 -5.547 1.00 95.69 191 PRO A N 1
ATOM 1616 C CA . PRO A 1 191 ? 21.198 1.910 -5.925 1.00 95.69 191 PRO A CA 1
ATOM 1617 C C . PRO A 1 191 ? 20.206 2.008 -7.084 1.00 95.69 191 PRO A C 1
ATOM 1619 O O . PRO A 1 191 ? 19.503 3.008 -7.184 1.00 95.69 191 PRO A O 1
ATOM 1622 N N . VAL A 1 192 ? 20.191 1.016 -7.973 1.00 96.81 192 VAL A N 1
ATOM 1623 C CA . VAL A 1 192 ? 19.356 0.985 -9.176 1.00 96.81 192 VAL A CA 1
ATOM 1624 C C . VAL A 1 192 ? 18.484 -0.261 -9.123 1.00 96.81 192 VAL A C 1
ATOM 1626 O O . VAL A 1 192 ? 18.994 -1.367 -8.937 1.00 96.81 192 VAL A O 1
ATOM 1629 N N . PHE A 1 193 ? 17.175 -0.088 -9.293 1.00 97.75 193 PHE A N 1
ATOM 1630 C CA . PHE A 1 193 ? 16.216 -1.165 -9.059 1.00 97.75 193 PHE A CA 1
ATOM 1631 C C . PHE A 1 193 ? 16.355 -2.321 -10.055 1.00 97.75 193 PHE A C 1
ATOM 1633 O O . PHE A 1 193 ? 16.319 -3.481 -9.653 1.00 97.75 193 PHE A O 1
ATOM 1640 N N . LYS A 1 194 ? 16.602 -2.039 -11.341 1.00 97.31 194 LYS A N 1
ATOM 1641 C CA . LYS A 1 194 ? 16.766 -3.103 -12.348 1.00 97.31 194 LYS A CA 1
ATOM 1642 C C . LYS A 1 194 ? 17.882 -4.094 -12.017 1.00 97.31 194 LYS A C 1
ATOM 1644 O O . LYS A 1 194 ? 17.739 -5.278 -12.293 1.00 97.31 194 LYS A O 1
ATOM 1649 N N . ASP A 1 195 ? 18.977 -3.609 -11.432 1.00 97.75 195 ASP A N 1
ATOM 1650 C CA . ASP A 1 195 ? 20.133 -4.444 -11.103 1.00 97.75 195 ASP A CA 1
ATOM 1651 C C . ASP A 1 195 ? 19.796 -5.355 -9.910 1.00 97.75 195 ASP A C 1
ATOM 1653 O O . ASP A 1 195 ? 20.184 -6.520 -9.884 1.00 97.75 195 ASP A O 1
ATOM 1657 N N . PHE A 1 196 ? 18.989 -4.856 -8.967 1.00 98.44 196 PHE A N 1
ATOM 1658 C CA . PHE A 1 196 ? 18.418 -5.661 -7.888 1.00 98.44 196 PHE A CA 1
ATOM 1659 C C . PHE A 1 196 ? 17.475 -6.751 -8.404 1.00 98.44 196 PHE A C 1
ATOM 1661 O O . PHE A 1 196 ? 17.595 -7.899 -7.989 1.00 98.44 196 PHE A O 1
ATOM 1668 N N . VAL A 1 197 ? 16.545 -6.415 -9.307 1.00 98.62 197 VAL A N 1
ATOM 1669 C CA . VAL A 1 197 ? 15.598 -7.407 -9.846 1.00 98.62 197 VAL A CA 1
ATOM 1670 C C . VAL A 1 197 ? 16.329 -8.469 -10.665 1.00 98.62 197 VAL A C 1
ATOM 1672 O O . VAL A 1 197 ? 15.993 -9.647 -10.573 1.00 98.62 197 VAL A O 1
ATOM 1675 N N . TRP A 1 198 ? 17.360 -8.075 -11.415 1.00 98.38 198 TRP A N 1
ATOM 1676 C CA . TRP A 1 198 ? 18.224 -9.017 -12.118 1.00 98.38 198 TRP A CA 1
ATOM 1677 C C . TRP A 1 198 ? 18.842 -10.032 -11.150 1.00 98.38 198 TRP A C 1
ATOM 1679 O O . TRP A 1 198 ? 18.709 -11.236 -11.357 1.00 98.38 198 TRP A O 1
ATOM 1689 N N . GLU A 1 199 ? 19.465 -9.557 -10.066 1.00 98.44 199 GLU A N 1
ATOM 1690 C CA . GLU A 1 199 ? 20.073 -10.433 -9.061 1.00 98.44 199 GLU A CA 1
ATOM 1691 C C . GLU A 1 199 ? 19.039 -11.330 -8.369 1.00 98.44 199 GLU A C 1
ATOM 1693 O O . GLU A 1 199 ? 19.278 -12.528 -8.209 1.00 98.44 199 GLU A O 1
ATOM 1698 N N . LEU A 1 200 ? 17.881 -10.771 -8.001 1.00 98.75 200 LEU A N 1
ATOM 1699 C CA . LEU A 1 200 ? 16.750 -11.518 -7.455 1.00 98.75 200 LEU A CA 1
ATOM 1700 C C . LEU A 1 200 ? 16.401 -12.691 -8.375 1.00 98.75 200 LEU A C 1
ATOM 1702 O O . LEU A 1 200 ? 16.416 -13.836 -7.930 1.00 98.75 200 LEU A O 1
ATOM 1706 N N . VAL A 1 201 ? 16.115 -12.429 -9.652 1.00 98.81 201 VAL A N 1
ATOM 1707 C CA . VAL A 1 201 ? 15.682 -13.472 -10.590 1.00 98.81 201 VAL A CA 1
ATOM 1708 C C . VAL A 1 201 ? 16.789 -14.494 -10.847 1.00 98.81 201 VAL A C 1
ATOM 1710 O O . VAL A 1 201 ? 16.511 -15.692 -10.844 1.00 98.81 201 VAL A O 1
ATOM 1713 N N . ASP A 1 202 ? 18.046 -14.066 -10.976 1.00 98.38 202 ASP A N 1
ATOM 1714 C CA . ASP A 1 202 ? 19.185 -14.985 -11.084 1.00 98.38 202 ASP A CA 1
ATOM 1715 C C . ASP A 1 202 ? 19.330 -15.879 -9.845 1.00 98.38 202 ASP A C 1
ATOM 1717 O O . ASP A 1 202 ? 19.691 -17.052 -9.949 1.00 98.38 202 ASP A O 1
ATOM 1721 N N . SER A 1 203 ? 19.081 -15.343 -8.651 1.00 98.50 203 SER A N 1
ATOM 1722 C CA . SER A 1 203 ? 19.126 -16.095 -7.394 1.00 98.50 203 SER A CA 1
ATOM 1723 C C . SER A 1 203 ? 18.011 -17.142 -7.316 1.00 98.50 203 SER A C 1
ATOM 1725 O O . SER A 1 203 ? 18.275 -18.302 -6.985 1.00 98.50 203 SER A O 1
ATOM 1727 N N . LEU A 1 204 ? 16.786 -16.765 -7.702 1.00 98.81 204 LEU A N 1
ATOM 1728 C CA . LEU A 1 204 ? 15.636 -17.671 -7.764 1.00 98.81 204 LEU A CA 1
ATOM 1729 C C . LEU A 1 204 ? 15.860 -18.796 -8.779 1.00 98.81 204 LEU A C 1
ATOM 1731 O O . LEU A 1 204 ? 15.704 -19.967 -8.435 1.00 98.81 204 LEU A O 1
ATOM 1735 N N . ASN A 1 205 ? 16.291 -18.450 -9.996 1.00 98.44 205 ASN A N 1
ATOM 1736 C CA . ASN A 1 205 ? 16.526 -19.409 -11.074 1.00 98.44 205 ASN A CA 1
ATOM 1737 C C . ASN A 1 205 ? 17.652 -20.391 -10.724 1.00 98.44 205 ASN A C 1
ATOM 1739 O O . ASN A 1 205 ? 17.482 -21.595 -10.886 1.00 98.44 205 ASN A O 1
ATOM 1743 N N . ARG A 1 206 ? 18.782 -19.911 -10.182 1.00 98.19 206 ARG A N 1
ATOM 1744 C CA . ARG A 1 206 ? 19.886 -20.790 -9.744 1.00 98.19 206 ARG A CA 1
ATOM 1745 C C . ARG A 1 206 ? 19.489 -21.725 -8.605 1.00 98.19 206 ARG A C 1
ATOM 1747 O O . ARG A 1 206 ? 20.029 -22.822 -8.507 1.00 98.19 206 ARG A O 1
ATOM 1754 N N . SER A 1 207 ? 18.564 -21.288 -7.757 1.00 98.06 207 SER A N 1
ATOM 1755 C CA . SER A 1 207 ? 18.044 -22.081 -6.641 1.00 98.06 207 SER A CA 1
ATOM 1756 C C . SER A 1 207 ? 16.856 -22.967 -7.041 1.00 98.06 207 SER A C 1
ATOM 1758 O O . SER A 1 207 ? 16.282 -23.618 -6.174 1.00 98.06 207 SER A O 1
ATOM 1760 N N . ASN A 1 208 ? 16.490 -23.006 -8.331 1.00 97.81 208 ASN A N 1
ATOM 1761 C CA . ASN A 1 208 ? 15.345 -23.744 -8.881 1.00 97.81 208 ASN A CA 1
ATOM 1762 C C . ASN A 1 208 ? 13.998 -23.435 -8.204 1.00 97.81 208 ASN A C 1
ATOM 1764 O O . ASN A 1 208 ? 13.109 -24.286 -8.187 1.00 97.81 208 ASN A O 1
ATOM 1768 N N . ILE A 1 209 ? 13.837 -22.220 -7.678 1.00 98.62 209 ILE A N 1
ATOM 1769 C CA . ILE A 1 209 ? 12.612 -21.795 -6.996 1.00 98.62 209 ILE A CA 1
ATOM 1770 C C . ILE A 1 209 ? 11.449 -21.722 -7.984 1.00 98.62 209 ILE A C 1
ATOM 1772 O O . ILE A 1 209 ? 11.580 -21.133 -9.056 1.00 98.62 209 ILE A O 1
ATOM 1776 N N . GLN A 1 210 ? 10.292 -22.259 -7.601 1.00 98.62 210 GLN A N 1
ATOM 1777 C CA . GLN A 1 210 ? 9.080 -22.253 -8.422 1.00 98.62 210 GLN A CA 1
ATOM 1778 C C . GLN A 1 210 ? 8.035 -21.236 -7.970 1.00 98.62 210 GLN A C 1
ATOM 1780 O O . GLN A 1 210 ? 7.088 -20.982 -8.714 1.00 98.62 210 GLN A O 1
ATOM 1785 N N . ASN A 1 211 ? 8.176 -20.634 -6.786 1.00 98.88 211 ASN A N 1
ATOM 1786 C CA . ASN A 1 211 ? 7.198 -19.684 -6.254 1.00 98.88 211 ASN A CA 1
ATOM 1787 C C . ASN A 1 211 ? 7.870 -18.376 -5.820 1.00 98.88 211 ASN A C 1
ATOM 1789 O O . ASN A 1 211 ? 8.874 -18.379 -5.117 1.00 98.88 211 ASN A O 1
ATOM 1793 N N . LEU A 1 212 ? 7.307 -17.235 -6.200 1.00 98.88 212 LEU A N 1
ATOM 1794 C CA . LEU A 1 212 ? 7.749 -15.917 -5.752 1.00 98.88 212 LEU A CA 1
ATOM 1795 C C . LEU A 1 212 ? 6.590 -15.199 -5.070 1.00 98.88 212 LEU A C 1
ATOM 1797 O O . LEU A 1 212 ? 5.550 -14.972 -5.681 1.00 98.88 212 LEU A O 1
ATOM 1801 N N . VAL A 1 213 ? 6.791 -14.799 -3.820 1.00 98.88 213 VAL A N 1
ATOM 1802 C CA . VAL A 1 213 ? 5.895 -13.905 -3.087 1.00 98.88 213 VAL A CA 1
ATOM 1803 C C . VAL A 1 213 ? 6.446 -12.484 -3.164 1.00 98.88 213 VAL A C 1
ATOM 1805 O O . VAL A 1 213 ? 7.589 -12.239 -2.785 1.00 98.88 213 VAL A O 1
ATOM 1808 N N . ILE A 1 214 ? 5.634 -11.543 -3.635 1.00 98.88 214 ILE A N 1
ATOM 1809 C CA . ILE A 1 214 ? 5.938 -10.113 -3.723 1.00 98.88 214 ILE A CA 1
ATOM 1810 C C . ILE A 1 214 ? 5.043 -9.383 -2.726 1.00 98.88 214 ILE A C 1
ATOM 1812 O O . ILE A 1 214 ? 3.831 -9.338 -2.894 1.00 98.88 214 ILE A O 1
ATOM 1816 N N . ASP A 1 215 ? 5.622 -8.800 -1.686 1.00 98.69 215 ASP A N 1
ATOM 1817 C CA . ASP A 1 215 ? 4.898 -8.067 -0.653 1.00 98.69 215 ASP A CA 1
ATOM 1818 C C . ASP A 1 215 ? 4.905 -6.560 -0.931 1.00 98.69 215 ASP A C 1
ATOM 1820 O O . ASP A 1 215 ? 5.945 -5.905 -0.815 1.00 98.69 215 ASP A O 1
ATOM 1824 N N . LEU A 1 216 ? 3.728 -6.029 -1.279 1.00 98.62 216 LEU A N 1
ATOM 1825 C CA . LEU A 1 216 ? 3.467 -4.613 -1.556 1.00 98.62 216 LEU A CA 1
ATOM 1826 C C . LEU A 1 216 ? 2.672 -3.925 -0.437 1.00 98.62 216 LEU A C 1
ATOM 1828 O O . LEU A 1 216 ? 2.293 -2.762 -0.580 1.00 98.62 216 LEU A O 1
ATOM 1832 N N . ARG A 1 217 ? 2.410 -4.600 0.689 1.00 97.25 217 ARG A N 1
ATOM 1833 C CA . ARG A 1 217 ? 1.521 -4.085 1.752 1.00 97.25 217 ARG A CA 1
ATOM 1834 C C . ARG A 1 217 ? 2.018 -2.812 2.445 1.00 97.25 217 ARG A C 1
ATOM 1836 O O . ARG A 1 217 ? 1.257 -2.152 3.141 1.00 97.25 217 ARG A O 1
ATOM 1843 N N . ASN A 1 218 ? 3.298 -2.475 2.291 1.00 95.81 218 ASN A N 1
ATOM 1844 C CA . ASN A 1 218 ? 3.887 -1.238 2.817 1.00 95.81 218 ASN A CA 1
ATOM 1845 C C . ASN A 1 218 ? 4.304 -0.265 1.699 1.00 95.81 218 ASN A C 1
ATOM 1847 O O . ASN A 1 218 ? 5.100 0.635 1.957 1.00 95.81 218 ASN A O 1
ATOM 1851 N N . ASN A 1 219 ? 3.826 -0.469 0.466 1.00 97.75 219 ASN A N 1
ATOM 1852 C CA . ASN A 1 219 ? 4.257 0.281 -0.708 1.00 97.75 219 ASN A CA 1
ATOM 1853 C C . ASN A 1 219 ? 3.237 1.334 -1.135 1.00 97.75 219 ASN A C 1
ATOM 1855 O O . ASN A 1 219 ? 2.289 1.042 -1.855 1.00 97.75 219 ASN A O 1
ATOM 1859 N N . SER A 1 220 ? 3.489 2.589 -0.770 1.00 95.25 220 SER A N 1
ATOM 1860 C CA . SER A 1 220 ? 2.648 3.726 -1.164 1.00 95.25 220 SER A CA 1
ATOM 1861 C C . SER A 1 220 ? 2.856 4.185 -2.616 1.00 95.25 220 SER A C 1
ATOM 1863 O O . SER A 1 220 ? 2.329 5.222 -3.011 1.00 95.25 220 SER A O 1
ATOM 1865 N N . GLY A 1 221 ? 3.670 3.471 -3.398 1.00 96.12 221 GLY A N 1
ATOM 1866 C CA . GLY A 1 221 ? 3.981 3.786 -4.786 1.00 96.12 221 GLY A CA 1
ATOM 1867 C C . GLY A 1 221 ? 5.277 4.575 -4.957 1.00 96.12 221 GLY A C 1
ATOM 1868 O O . GLY A 1 221 ? 6.287 4.297 -4.303 1.00 96.12 221 GLY A O 1
ATOM 1869 N N . GLY A 1 222 ? 5.257 5.510 -5.909 1.00 95.19 222 GLY A N 1
ATOM 1870 C CA . GLY A 1 222 ? 6.429 6.199 -6.445 1.00 95.19 222 GLY A CA 1
ATOM 1871 C C . GLY A 1 222 ? 6.409 6.157 -7.971 1.00 95.19 222 GLY A C 1
ATOM 1872 O O . GLY A 1 222 ? 5.395 6.455 -8.598 1.00 95.19 222 GLY A O 1
ATOM 1873 N N . ASN A 1 223 ? 7.519 5.760 -8.576 1.00 95.69 223 ASN A N 1
ATOM 1874 C CA . ASN A 1 223 ? 7.676 5.697 -10.019 1.00 95.69 223 ASN A CA 1
ATOM 1875 C C . ASN A 1 223 ? 7.268 4.334 -10.586 1.00 95.69 223 ASN A C 1
ATOM 1877 O O . ASN A 1 223 ? 7.921 3.316 -10.341 1.00 95.69 223 ASN A O 1
ATOM 1881 N N . LEU A 1 224 ? 6.203 4.322 -11.389 1.00 96.31 224 LEU A N 1
ATOM 1882 C CA . LEU A 1 224 ? 5.652 3.102 -11.979 1.00 96.31 224 LEU A CA 1
ATOM 1883 C C . LEU A 1 2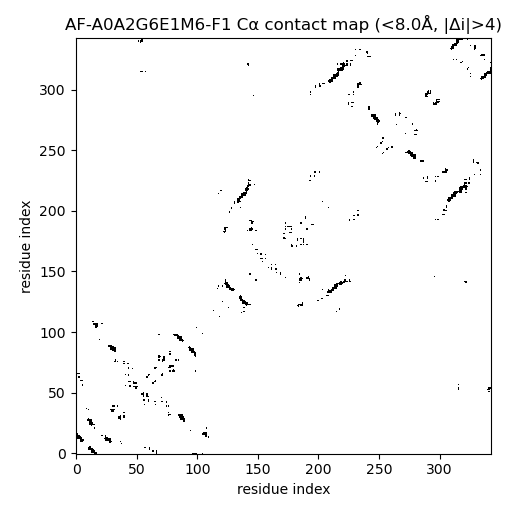24 ? 6.655 2.341 -12.857 1.00 96.31 224 LEU A C 1
ATOM 1885 O O . LEU A 1 224 ? 6.576 1.116 -12.914 1.00 96.31 224 LEU A O 1
ATOM 1889 N N . ASN A 1 225 ? 7.639 3.012 -13.467 1.00 96.88 225 ASN A N 1
ATOM 1890 C CA . ASN A 1 225 ? 8.634 2.334 -14.300 1.00 96.88 225 ASN A CA 1
ATOM 1891 C C . ASN A 1 225 ? 9.401 1.262 -13.521 1.00 96.88 225 ASN A C 1
ATOM 1893 O O . ASN A 1 225 ? 9.704 0.217 -14.084 1.00 96.88 225 ASN A O 1
ATOM 1897 N N . LEU A 1 226 ? 9.646 1.448 -12.220 1.00 97.88 226 LEU A N 1
ATOM 1898 C CA . LEU A 1 226 ? 10.269 0.409 -11.394 1.00 97.88 226 LEU A CA 1
ATOM 1899 C C . LEU A 1 226 ? 9.347 -0.812 -11.272 1.00 97.88 226 LEU A C 1
ATOM 1901 O O . LEU A 1 226 ? 9.786 -1.942 -11.453 1.00 97.88 226 LEU A O 1
ATOM 1905 N N . GLY A 1 227 ? 8.049 -0.602 -11.045 1.00 97.69 227 GLY A N 1
ATOM 1906 C CA . GLY A 1 227 ? 7.065 -1.688 -11.065 1.00 97.69 227 GLY A CA 1
ATOM 1907 C C . GLY A 1 227 ? 7.026 -2.426 -12.409 1.00 97.69 227 GLY A C 1
ATOM 1908 O O . GLY A 1 227 ? 7.021 -3.656 -12.436 1.00 97.69 227 GLY A O 1
ATOM 1909 N N . ILE A 1 228 ? 7.075 -1.692 -13.523 1.00 97.44 228 ILE A N 1
ATOM 1910 C CA . ILE A 1 228 ? 7.089 -2.281 -14.870 1.00 97.44 228 ILE A CA 1
ATOM 1911 C C . ILE A 1 228 ? 8.388 -3.057 -15.119 1.00 97.44 228 ILE A C 1
ATOM 1913 O O . ILE A 1 228 ? 8.331 -4.139 -15.699 1.00 97.44 228 ILE A O 1
ATOM 1917 N N . GLN A 1 229 ? 9.544 -2.573 -14.643 1.00 98.00 229 GLN A N 1
ATOM 1918 C CA . GLN A 1 229 ? 10.793 -3.342 -14.686 1.00 98.00 229 GLN A CA 1
ATOM 1919 C C . GLN A 1 229 ? 10.605 -4.692 -13.998 1.00 98.00 229 GLN A C 1
ATOM 1921 O O . GLN A 1 229 ? 10.856 -5.715 -14.628 1.00 98.00 229 GLN A O 1
ATOM 1926 N N . LEU A 1 230 ? 10.105 -4.703 -12.754 1.00 98.56 230 LEU A N 1
ATOM 1927 C CA . LEU A 1 230 ? 9.828 -5.943 -12.023 1.00 98.56 230 LEU A CA 1
ATOM 1928 C C . LEU A 1 230 ? 8.937 -6.879 -12.839 1.00 98.56 230 LEU A C 1
ATOM 1930 O O . LEU A 1 230 ? 9.320 -8.018 -13.070 1.00 98.56 230 LEU A O 1
ATOM 1934 N N . LEU A 1 231 ? 7.799 -6.390 -13.328 1.00 97.88 231 LEU A N 1
ATOM 1935 C CA . LEU A 1 231 ? 6.876 -7.172 -14.149 1.00 97.88 231 LEU A CA 1
ATOM 1936 C C . LEU A 1 231 ? 7.562 -7.765 -15.391 1.00 97.88 231 LEU A C 1
ATOM 1938 O O . LEU A 1 231 ? 7.362 -8.938 -15.701 1.00 97.88 231 LEU A O 1
ATOM 1942 N N . TYR A 1 232 ? 8.415 -6.994 -16.068 1.00 96.88 232 TYR A N 1
ATOM 1943 C CA . TYR A 1 232 ? 9.117 -7.428 -17.275 1.00 96.88 232 TYR A CA 1
ATOM 1944 C C . TYR A 1 232 ? 10.132 -8.552 -17.005 1.00 96.88 232 TYR A C 1
ATOM 1946 O O . TYR A 1 232 ? 10.336 -9.409 -17.860 1.00 96.88 232 TYR A O 1
ATOM 1954 N N . PHE A 1 233 ? 10.738 -8.620 -15.815 1.00 98.50 233 PHE A N 1
ATOM 1955 C CA . PHE A 1 233 ? 11.584 -9.752 -15.392 1.00 98.50 233 PHE A CA 1
ATOM 1956 C C . PHE A 1 233 ? 10.793 -11.034 -15.057 1.00 98.50 233 PHE A C 1
ATOM 1958 O O . PHE A 1 233 ? 11.389 -12.096 -14.868 1.00 98.50 233 PHE A O 1
ATOM 1965 N N . LEU A 1 234 ? 9.462 -10.964 -14.988 1.00 98.38 234 LEU A N 1
ATOM 1966 C CA . LEU A 1 234 ? 8.583 -12.078 -14.605 1.00 98.38 234 LEU A CA 1
ATOM 1967 C C . LEU A 1 234 ? 7.805 -12.658 -15.797 1.00 98.38 234 LEU A C 1
ATOM 1969 O O . LEU A 1 234 ? 6.908 -13.477 -15.620 1.00 98.38 234 LEU A O 1
ATOM 1973 N N . THR A 1 235 ? 8.102 -12.218 -17.023 1.00 96.38 235 THR A N 1
ATOM 1974 C CA . THR A 1 235 ? 7.395 -12.670 -18.225 1.00 96.38 235 THR A CA 1
ATOM 1975 C C . THR A 1 235 ? 8.217 -12.464 -19.496 1.00 96.38 235 THR A C 1
ATOM 1977 O O . THR A 1 235 ? 9.051 -11.568 -19.556 1.00 96.38 235 THR A O 1
ATOM 1980 N N . ASP A 1 236 ? 7.938 -13.270 -20.524 1.00 94.38 236 ASP A N 1
ATOM 1981 C CA . ASP A 1 236 ? 8.418 -13.066 -21.907 1.00 94.38 236 ASP A CA 1
ATOM 1982 C C . ASP A 1 236 ? 7.290 -12.677 -22.871 1.00 94.38 236 ASP A C 1
ATOM 1984 O O . ASP A 1 236 ? 7.464 -12.704 -24.085 1.00 94.38 236 ASP A O 1
ATOM 1988 N N . LYS A 1 237 ? 6.111 -12.335 -22.342 1.00 93.25 237 LYS A N 1
ATOM 1989 C CA . LYS A 1 237 ? 4.994 -11.861 -23.163 1.00 93.25 237 LYS A CA 1
ATOM 1990 C C . LYS A 1 237 ? 5.376 -10.565 -23.878 1.00 93.25 237 LYS A C 1
ATOM 1992 O O . LYS A 1 237 ? 5.874 -9.633 -23.248 1.00 93.25 237 LYS A O 1
ATOM 1997 N N . GLU A 1 238 ? 5.100 -10.507 -25.176 1.00 88.81 238 GLU A N 1
ATOM 1998 C CA . GLU A 1 238 ? 5.289 -9.307 -26.002 1.00 88.81 238 GLU A CA 1
ATOM 1999 C C . GLU A 1 238 ? 4.001 -8.470 -26.116 1.00 88.81 238 GLU A C 1
ATOM 2001 O O . GLU A 1 238 ? 4.049 -7.305 -26.496 1.00 88.81 238 GLU A O 1
ATOM 2006 N N . ASP A 1 239 ? 2.853 -9.040 -25.742 1.00 91.31 239 ASP A N 1
ATOM 2007 C CA . ASP A 1 239 ? 1.507 -8.471 -25.867 1.00 91.31 239 ASP A CA 1
ATOM 2008 C C . ASP A 1 239 ? 0.973 -7.879 -24.550 1.00 91.31 239 ASP A C 1
ATOM 2010 O O . ASP A 1 239 ? -0.230 -7.911 -24.274 1.00 91.31 239 ASP A O 1
ATOM 2014 N N . LEU A 1 240 ? 1.871 -7.339 -23.719 1.00 93.00 240 LEU A N 1
ATOM 2015 C CA . LEU A 1 240 ? 1.504 -6.746 -22.435 1.00 93.00 240 LEU A CA 1
ATOM 2016 C C . LEU A 1 240 ? 0.541 -5.568 -22.616 1.00 93.00 240 LEU A C 1
ATOM 2018 O O . LEU A 1 240 ? 0.767 -4.648 -23.405 1.00 93.00 240 LEU A O 1
ATOM 2022 N N . LYS A 1 241 ? -0.532 -5.585 -21.830 1.00 92.75 241 LYS A N 1
ATOM 2023 C CA . LYS A 1 241 ? -1.582 -4.573 -21.812 1.00 92.75 241 LYS A CA 1
ATOM 2024 C C . LYS A 1 241 ? -1.340 -3.604 -20.663 1.00 92.75 241 LYS A C 1
ATOM 2026 O O . LYS A 1 241 ? -1.145 -4.017 -19.519 1.00 92.75 241 LYS A O 1
ATOM 2031 N N . GLY A 1 242 ? -1.340 -2.316 -20.992 1.00 91.94 242 GLY A N 1
ATOM 2032 C CA . GLY A 1 242 ? -1.393 -1.236 -20.013 1.00 91.94 242 GLY A CA 1
ATOM 2033 C C . GLY A 1 242 ? -2.831 -0.891 -19.630 1.00 91.94 242 GLY A C 1
ATOM 2034 O O . GLY A 1 242 ? -3.773 -1.610 -19.959 1.00 91.94 242 GLY A O 1
ATOM 2035 N N . PHE A 1 243 ? -2.995 0.251 -18.975 1.00 90.44 243 PHE A N 1
ATOM 2036 C CA . PHE A 1 243 ? -4.292 0.830 -18.635 1.00 90.44 243 PHE A CA 1
ATOM 2037 C C . PHE A 1 243 ? -4.569 2.082 -19.477 1.00 90.44 243 PHE A C 1
ATOM 2039 O O . PHE A 1 243 ? -3.716 2.555 -20.227 1.00 90.44 243 PHE A O 1
ATOM 2046 N N . THR A 1 244 ? -5.801 2.585 -19.395 1.00 87.12 244 THR A N 1
ATOM 2047 C CA . THR A 1 244 ? -6.215 3.817 -20.072 1.00 87.12 244 THR A CA 1
ATOM 2048 C C . THR A 1 244 ? -6.425 4.925 -19.056 1.00 87.12 244 THR A C 1
ATOM 2050 O O . THR A 1 244 ? -7.203 4.759 -18.119 1.00 87.12 244 THR A O 1
ATOM 2053 N N . ASP A 1 245 ? -5.803 6.071 -19.310 1.00 87.25 245 ASP A N 1
ATOM 2054 C CA . ASP A 1 245 ? -5.930 7.249 -18.463 1.00 87.25 245 ASP A CA 1
ATOM 2055 C C . ASP A 1 245 ? -7.053 8.163 -18.949 1.00 87.25 245 ASP A C 1
ATOM 2057 O O . ASP A 1 245 ? -7.215 8.418 -20.148 1.00 87.25 245 ASP A O 1
ATOM 2061 N N . PHE A 1 246 ? -7.803 8.711 -17.996 1.00 90.00 246 PHE A N 1
ATOM 2062 C CA . PHE A 1 246 ? -8.838 9.706 -18.242 1.00 90.00 246 PHE A CA 1
ATOM 2063 C C . PHE A 1 246 ? -8.565 10.952 -17.403 1.00 90.00 246 PHE A C 1
ATOM 2065 O O . PHE A 1 246 ? -8.182 10.858 -16.239 1.00 90.00 246 PHE A O 1
ATOM 2072 N N . ALA A 1 247 ? -8.793 12.124 -17.987 1.00 91.12 247 ALA A N 1
ATOM 2073 C CA . ALA A 1 247 ? -8.827 13.388 -17.266 1.00 91.12 247 ALA A CA 1
ATOM 2074 C C . ALA A 1 247 ? -10.285 13.790 -17.023 1.00 91.12 247 ALA A C 1
ATOM 2076 O O . ALA A 1 247 ? -11.103 13.722 -17.940 1.00 91.12 247 ALA A O 1
ATOM 2077 N N . TYR A 1 248 ? -10.613 14.228 -15.806 1.00 93.50 248 TYR A N 1
ATOM 2078 C CA . TYR A 1 248 ? -11.908 14.842 -15.521 1.00 93.50 248 TYR A CA 1
ATOM 2079 C C . TYR A 1 248 ? -11.797 16.362 -15.667 1.00 93.50 248 TYR A C 1
ATOM 2081 O O . TYR A 1 248 ? -11.128 17.021 -14.873 1.00 93.50 248 TYR A O 1
ATOM 2089 N N . THR A 1 249 ? -12.437 16.927 -16.688 1.00 93.12 249 THR A N 1
ATOM 2090 C CA . THR A 1 249 ? -12.256 18.320 -17.140 1.00 93.12 249 THR A CA 1
ATOM 2091 C C . THR A 1 249 ? -13.080 19.328 -16.331 1.00 93.12 249 THR A C 1
ATOM 2093 O O . THR A 1 249 ? -13.787 20.181 -16.880 1.00 93.12 249 THR A O 1
ATOM 2096 N N . SER A 1 250 ? -12.995 19.230 -15.005 1.00 94.62 250 SER A N 1
ATOM 2097 C CA . SER A 1 250 ? -13.621 20.173 -14.077 1.00 94.62 250 SER A CA 1
ATOM 2098 C C . SER A 1 250 ? -12.932 21.538 -14.086 1.00 94.62 250 SER A C 1
ATOM 2100 O O . SER A 1 250 ? -11.803 21.683 -14.563 1.00 94.62 250 SER A O 1
ATOM 2102 N N . ASP A 1 251 ? -13.585 22.548 -13.516 1.00 94.50 251 ASP A N 1
ATOM 2103 C CA . ASP A 1 251 ? -12.983 23.880 -13.385 1.00 94.50 251 ASP A CA 1
ATOM 2104 C C . ASP A 1 251 ? -11.751 23.862 -12.465 1.00 94.50 251 ASP A C 1
ATOM 2106 O O . ASP A 1 251 ? -10.737 24.479 -12.790 1.00 94.50 251 ASP A O 1
ATOM 2110 N N . ILE A 1 252 ? -11.771 23.037 -11.407 1.00 93.62 252 ILE A N 1
ATOM 2111 C CA . ILE A 1 252 ? -10.600 22.784 -10.547 1.00 93.62 252 ILE A CA 1
ATOM 2112 C C . ILE A 1 252 ? -9.438 22.217 -11.371 1.00 93.62 252 ILE A C 1
ATOM 2114 O O . ILE A 1 252 ? -8.300 22.653 -11.207 1.00 93.62 252 ILE A O 1
ATOM 2118 N N . TYR A 1 253 ? -9.701 21.261 -12.269 1.00 92.88 253 TYR A N 1
ATOM 2119 C CA . TYR A 1 253 ? -8.648 20.680 -13.103 1.00 92.88 253 TYR A CA 1
ATOM 2120 C C . TYR A 1 253 ? -7.986 21.739 -13.996 1.00 92.88 253 TYR A C 1
ATOM 2122 O O . TYR A 1 253 ? -6.761 21.835 -14.051 1.00 92.88 253 TYR A O 1
ATOM 2130 N N . LYS A 1 254 ? -8.794 22.590 -14.638 1.00 91.25 254 LYS A N 1
ATOM 2131 C CA . LYS A 1 254 ? -8.314 23.662 -15.527 1.00 91.25 254 LYS A CA 1
ATOM 2132 C C . LYS A 1 254 ? -7.485 24.711 -14.787 1.00 91.25 254 LYS A C 1
ATOM 2134 O O . LYS A 1 254 ? -6.506 25.210 -15.339 1.00 91.25 254 LYS A O 1
ATOM 2139 N N . GLU A 1 255 ? -7.883 25.052 -13.564 1.00 93.12 255 GLU A N 1
ATOM 2140 C CA . GLU A 1 255 ? -7.224 26.080 -12.759 1.00 93.12 255 GLU A CA 1
ATOM 2141 C C . GLU A 1 255 ? -5.923 25.573 -12.125 1.00 93.12 255 GLU A C 1
ATOM 2143 O O . GLU A 1 255 ? -4.877 26.214 -12.248 1.00 93.12 255 GLU A O 1
ATOM 2148 N N . TYR A 1 256 ? -5.962 24.402 -11.485 1.00 92.00 256 TYR A N 1
ATOM 2149 C CA . TYR A 1 256 ? -4.841 23.899 -10.687 1.00 92.00 256 TYR A CA 1
ATOM 2150 C C . TYR A 1 256 ? -3.855 23.026 -11.476 1.00 92.00 256 TYR A C 1
ATOM 2152 O O . TYR A 1 256 ? -2.686 22.950 -11.098 1.00 92.00 256 TYR A O 1
ATOM 2160 N N . PHE A 1 257 ? -4.275 22.416 -12.590 1.00 90.81 257 PHE A N 1
ATOM 2161 C CA . PHE A 1 257 ? -3.447 21.528 -13.421 1.00 90.81 257 PHE A CA 1
ATOM 2162 C C . PHE A 1 257 ? -3.267 22.091 -14.835 1.00 90.81 257 PHE A C 1
ATOM 2164 O O . PHE A 1 257 ? -3.404 21.398 -15.841 1.00 90.81 257 PHE A O 1
ATOM 2171 N N . LEU A 1 258 ? -2.938 23.383 -14.921 1.00 89.06 258 LEU A N 1
ATOM 2172 C CA . LEU A 1 258 ? -2.876 24.127 -16.182 1.00 89.06 258 LEU A CA 1
ATOM 2173 C C . LEU A 1 258 ? -1.912 23.519 -17.216 1.00 89.06 258 LEU A C 1
ATOM 2175 O O . LEU A 1 258 ? -2.175 23.592 -18.415 1.00 89.06 258 LEU A O 1
ATOM 2179 N N . ALA A 1 259 ? -0.785 22.953 -16.774 1.00 87.75 259 ALA A N 1
ATOM 2180 C CA . ALA A 1 259 ? 0.164 22.292 -17.670 1.00 87.75 259 ALA A CA 1
ATOM 2181 C C . ALA A 1 259 ? -0.462 21.044 -18.310 1.00 87.75 259 ALA A C 1
ATOM 2183 O O . ALA A 1 259 ? -0.511 20.960 -19.535 1.00 87.75 259 ALA A O 1
ATOM 2184 N N . ASP A 1 260 ? -1.026 20.154 -17.493 1.00 87.94 260 ASP A N 1
ATOM 2185 C CA . ASP A 1 260 ? -1.688 18.931 -17.953 1.00 87.94 260 ASP A CA 1
ATOM 2186 C C . ASP A 1 260 ? -2.895 19.251 -18.843 1.00 87.94 260 ASP A C 1
ATOM 2188 O O . ASP A 1 260 ? -3.076 18.640 -19.895 1.00 87.94 260 ASP A O 1
ATOM 2192 N N . TYR A 1 261 ? -3.689 20.265 -18.483 1.00 90.19 261 TYR A N 1
ATOM 2193 C CA . TYR A 1 261 ? -4.813 20.710 -19.304 1.00 90.19 261 TYR A CA 1
ATOM 2194 C C . TYR A 1 261 ? -4.353 21.253 -20.666 1.00 90.19 261 TYR A C 1
ATOM 2196 O O . TYR A 1 261 ? -4.971 20.964 -21.688 1.00 90.19 261 TYR A O 1
ATOM 2204 N N . ARG A 1 262 ? -3.236 21.993 -20.721 1.00 89.44 262 ARG A N 1
ATOM 2205 C CA . ARG A 1 262 ? -2.644 22.455 -21.991 1.00 89.44 262 ARG A CA 1
ATOM 2206 C C . ARG A 1 262 ? -2.110 21.308 -22.840 1.00 89.44 262 ARG A C 1
ATOM 2208 O O . ARG A 1 262 ? -2.144 21.409 -24.063 1.00 89.44 262 ARG A O 1
ATOM 2215 N N . GLU A 1 263 ? -1.577 20.254 -22.231 1.00 87.75 263 GLU A N 1
ATOM 2216 C CA . GLU A 1 263 ? -1.186 19.044 -22.962 1.00 87.75 263 GLU A CA 1
ATOM 2217 C C . GLU A 1 263 ? -2.411 18.347 -23.548 1.00 87.75 263 GLU A C 1
ATOM 2219 O O . GLU A 1 263 ? -2.449 18.087 -24.748 1.00 87.75 263 GLU A O 1
ATOM 2224 N N . LEU A 1 264 ? -3.459 18.177 -22.744 1.00 88.62 264 LEU A N 1
ATOM 2225 C CA . LEU A 1 264 ? -4.734 17.621 -23.185 1.00 88.62 264 LEU A CA 1
ATOM 2226 C C . LEU A 1 264 ? -5.350 18.427 -24.345 1.00 88.62 264 LEU A C 1
ATOM 2228 O O . LEU A 1 264 ? -5.878 17.849 -25.289 1.00 88.62 264 LEU A O 1
ATOM 2232 N N . GLN A 1 265 ? -5.225 19.759 -24.334 1.00 88.69 265 GLN A N 1
ATOM 2233 C CA . GLN A 1 265 ? -5.648 20.627 -25.446 1.00 88.69 265 GLN A CA 1
ATOM 2234 C C . GLN A 1 265 ? -4.892 20.372 -26.749 1.00 88.69 265 GLN A C 1
ATOM 2236 O O . GLN A 1 265 ? -5.449 20.597 -27.817 1.00 88.69 265 GLN A O 1
ATOM 2241 N N . LYS A 1 266 ? -3.639 19.915 -26.687 1.00 88.00 266 LYS A N 1
ATOM 2242 C CA . LYS A 1 266 ? -2.880 19.543 -27.890 1.00 88.00 266 LYS A CA 1
ATOM 2243 C C . LYS A 1 266 ? -3.316 18.182 -28.427 1.00 88.00 266 LYS A C 1
ATOM 2245 O O . LYS A 1 266 ? -3.301 17.981 -29.635 1.00 88.00 266 LYS A O 1
ATOM 2250 N N . GLU A 1 267 ? -3.697 17.266 -27.537 1.00 84.12 267 GLU A N 1
ATOM 2251 C CA . GLU A 1 267 ? -4.180 15.921 -27.879 1.00 84.12 267 GLU A CA 1
ATOM 2252 C C . GLU A 1 267 ? -5.590 15.934 -28.502 1.00 84.12 267 GLU A C 1
ATOM 2254 O O . GLU A 1 267 ? -5.952 15.023 -29.248 1.00 84.12 267 GLU A O 1
ATOM 2259 N N . TYR A 1 268 ? -6.390 16.963 -28.210 1.00 83.56 268 TYR A N 1
ATOM 2260 C CA . TYR A 1 268 ? -7.765 17.108 -28.686 1.00 83.56 268 TYR A CA 1
ATOM 2261 C C . TYR A 1 268 ? -7.878 18.206 -29.747 1.00 83.56 268 TYR A C 1
ATOM 2263 O O . TYR A 1 268 ? -7.844 19.394 -29.447 1.00 83.56 268 TYR A O 1
ATOM 2271 N N . SER A 1 269 ? -8.082 17.809 -31.006 1.00 73.50 269 SER A N 1
ATOM 2272 C CA . SER A 1 269 ? -8.273 18.743 -32.130 1.00 73.50 269 SER A CA 1
ATOM 2273 C C . SER A 1 269 ? -9.620 19.481 -32.074 1.00 73.50 269 SER A C 1
ATOM 2275 O O . SER A 1 269 ? -9.765 20.562 -32.639 1.00 73.50 269 SER A O 1
ATOM 2277 N N . ALA A 1 270 ? -10.615 18.886 -31.409 1.00 79.62 270 ALA A N 1
ATOM 2278 C CA . ALA A 1 270 ? -11.924 19.478 -31.142 1.00 79.62 270 ALA A CA 1
ATOM 2279 C C . ALA A 1 270 ? -11.963 20.133 -29.750 1.00 79.62 270 ALA A C 1
ATOM 2281 O O . ALA A 1 270 ? -11.115 19.867 -28.900 1.00 79.62 270 ALA A O 1
ATOM 2282 N N . LYS A 1 271 ? -12.982 20.964 -29.485 1.00 86.38 271 LYS A N 1
ATOM 2283 C CA . LYS A 1 271 ? -13.191 21.543 -28.148 1.00 86.38 271 LYS A CA 1
ATOM 2284 C C . LYS A 1 271 ? -13.307 20.417 -27.109 1.00 86.38 271 LYS A C 1
ATOM 2286 O O . LYS A 1 271 ? -14.165 19.548 -27.244 1.00 86.38 271 LYS A O 1
ATOM 2291 N N . ILE A 1 272 ? -12.482 20.473 -26.060 1.00 88.94 272 ILE A N 1
ATOM 2292 C CA . ILE A 1 272 ? -12.562 19.548 -24.925 1.00 88.94 272 ILE A CA 1
ATOM 2293 C C . ILE A 1 272 ? -13.920 19.744 -24.222 1.00 88.94 272 ILE A C 1
ATOM 2295 O O . ILE A 1 272 ? -14.247 20.881 -23.867 1.00 88.94 272 ILE A O 1
ATOM 2299 N N . PRO A 1 273 ? -14.717 18.679 -24.017 1.00 90.62 273 PRO A N 1
ATOM 2300 C CA . PRO A 1 273 ? -15.946 18.754 -23.234 1.00 90.62 273 PRO A CA 1
ATOM 2301 C C . PRO A 1 273 ? -15.677 19.226 -21.799 1.00 90.62 273 PRO A C 1
ATOM 2303 O O . PRO A 1 273 ? -14.722 18.779 -21.166 1.00 90.62 273 PRO A O 1
ATOM 2306 N N . ASP A 1 274 ? -16.527 20.107 -21.277 1.00 93.06 274 ASP A N 1
ATOM 2307 C CA . ASP A 1 274 ? -16.450 20.611 -19.902 1.00 93.06 274 ASP A CA 1
ATOM 2308 C C . ASP A 1 274 ? -17.107 19.621 -18.920 1.00 93.06 274 ASP A C 1
ATOM 2310 O O . ASP A 1 274 ? -18.159 19.064 -19.230 1.00 93.06 274 ASP A O 1
ATOM 2314 N N . ASN A 1 275 ? -16.517 19.433 -17.730 1.00 94.31 275 ASN A N 1
ATOM 2315 C CA . ASN A 1 275 ? -17.022 18.541 -16.671 1.00 94.31 275 ASN A CA 1
ATOM 2316 C C . ASN A 1 275 ? -17.292 17.100 -17.148 1.00 94.31 275 ASN A C 1
ATOM 2318 O O . ASN A 1 275 ? -18.306 16.492 -16.807 1.00 94.31 275 ASN A O 1
ATOM 2322 N N . ALA A 1 276 ? -16.376 16.547 -17.942 1.00 93.81 276 ALA A N 1
ATOM 2323 C CA . ALA A 1 276 ? -16.487 15.202 -18.490 1.00 93.81 276 ALA A CA 1
ATOM 2324 C C . ALA A 1 276 ? -15.199 14.403 -18.280 1.00 93.81 276 ALA A C 1
ATOM 2326 O O . ALA A 1 276 ? -14.112 14.965 -18.146 1.00 93.81 276 ALA A O 1
ATOM 2327 N N . LEU A 1 277 ? -15.323 13.073 -18.279 1.00 93.25 277 LEU A N 1
ATOM 2328 C CA . LEU A 1 277 ? -14.171 12.185 -18.398 1.00 93.25 277 LEU A CA 1
ATOM 2329 C C . LEU A 1 277 ? -13.755 12.112 -19.864 1.00 93.25 277 LEU A C 1
ATOM 2331 O O . LEU A 1 277 ? -14.516 11.646 -20.711 1.00 93.25 277 LEU A O 1
ATOM 2335 N N . VAL A 1 278 ? -12.538 12.557 -20.153 1.00 91.50 278 VAL A N 1
ATOM 2336 C CA . VAL A 1 278 ? -11.957 12.510 -21.494 1.00 91.50 278 VAL A CA 1
ATOM 2337 C C . VAL A 1 278 ? -10.723 11.626 -21.475 1.00 91.50 278 VAL A C 1
ATOM 2339 O O . VAL A 1 278 ? -9.866 11.743 -20.598 1.00 91.50 278 VAL A O 1
ATOM 2342 N N . LYS A 1 279 ? -10.644 10.699 -22.427 1.00 89.12 279 LYS A N 1
ATOM 2343 C CA . LYS A 1 279 ? -9.506 9.788 -22.550 1.00 89.12 279 LYS A CA 1
ATOM 2344 C C . LYS A 1 279 ? -8.256 10.586 -22.911 1.00 89.12 279 LYS A C 1
ATOM 2346 O O . LYS A 1 279 ? -8.301 11.377 -23.845 1.00 89.12 279 LYS A O 1
ATOM 2351 N N . ARG A 1 280 ? -7.137 10.379 -22.230 1.00 84.38 280 ARG A N 1
ATOM 2352 C CA . ARG A 1 280 ? -5.866 10.967 -22.670 1.00 84.38 280 ARG A CA 1
ATOM 2353 C C . ARG A 1 280 ? -5.365 10.184 -23.883 1.00 84.38 280 ARG A C 1
ATOM 2355 O O . ARG A 1 280 ? -5.244 8.961 -23.820 1.00 84.38 280 ARG A O 1
ATOM 2362 N N . ASN A 1 281 ? -5.111 10.872 -24.993 1.00 65.19 281 ASN A N 1
ATOM 2363 C CA . ASN A 1 281 ? -4.612 10.273 -26.234 1.00 65.19 281 ASN A CA 1
ATOM 2364 C C . ASN A 1 281 ? -3.087 10.334 -26.246 1.00 65.19 281 ASN A C 1
ATOM 2366 O O . ASN A 1 281 ? -2.466 10.831 -27.184 1.00 65.19 281 ASN A O 1
ATOM 2370 N N . LYS A 1 282 ? -2.470 9.818 -25.186 1.00 62.12 282 LYS A N 1
ATOM 2371 C CA . LYS A 1 282 ? -1.053 9.507 -25.235 1.00 62.12 282 LYS A CA 1
ATOM 2372 C C . LYS A 1 282 ? -0.901 8.221 -26.038 1.00 62.12 282 LYS A C 1
ATOM 2374 O O . LYS A 1 282 ? -1.304 7.156 -25.585 1.00 62.12 282 LYS A O 1
ATOM 2379 N N . GLU A 1 283 ? -0.285 8.314 -27.212 1.00 55.44 283 GLU A N 1
ATOM 2380 C CA . GLU A 1 283 ? 0.250 7.158 -27.953 1.00 55.44 283 GLU A CA 1
ATOM 2381 C C . GLU A 1 283 ? 1.421 6.475 -27.208 1.00 55.44 283 GLU A C 1
ATOM 2383 O O . GLU A 1 283 ? 2.094 5.600 -27.755 1.00 55.44 283 GLU A O 1
ATOM 2388 N N . ASP A 1 284 ? 1.678 6.854 -25.951 1.00 63.25 284 ASP A N 1
ATOM 2389 C CA . ASP A 1 284 ? 2.698 6.255 -25.105 1.00 63.25 284 ASP A CA 1
ATOM 2390 C C . ASP A 1 284 ? 2.314 4.805 -24.805 1.00 63.25 284 ASP A C 1
ATOM 2392 O O . ASP A 1 284 ? 1.503 4.499 -23.930 1.00 63.25 284 ASP A O 1
ATOM 2396 N N . ASN A 1 285 ? 2.953 3.881 -25.520 1.00 81.44 285 ASN A N 1
ATOM 2397 C CA . ASN A 1 285 ? 3.092 2.515 -25.048 1.00 81.44 285 ASN A CA 1
ATOM 2398 C C . ASN A 1 285 ? 3.658 2.576 -23.616 1.00 81.44 285 ASN A C 1
ATOM 2400 O O . ASN A 1 285 ? 4.804 2.995 -23.432 1.00 81.44 285 ASN A O 1
ATOM 2404 N N . LEU A 1 286 ? 2.868 2.155 -22.620 1.00 88.75 286 LEU A N 1
ATOM 2405 C CA . LEU A 1 286 ? 3.232 2.163 -21.195 1.00 88.75 286 LEU A CA 1
ATOM 2406 C C . LEU A 1 286 ? 4.596 1.498 -20.937 1.00 88.75 286 LEU A C 1
ATOM 2408 O O . LEU A 1 286 ? 5.324 1.881 -20.027 1.00 88.75 286 LEU A O 1
ATOM 2412 N N . PHE A 1 287 ? 4.966 0.522 -21.768 1.00 92.19 287 PHE A N 1
ATOM 2413 C CA . PHE A 1 287 ? 6.205 -0.244 -21.648 1.00 92.19 287 PHE A CA 1
ATOM 2414 C C . PHE A 1 287 ? 7.400 0.389 -22.380 1.00 92.19 287 PHE A C 1
ATOM 2416 O O . PHE A 1 287 ? 8.518 -0.117 -22.274 1.00 92.19 287 PHE A O 1
ATOM 2423 N N . SER A 1 288 ? 7.202 1.500 -23.098 1.00 91.88 288 SER A N 1
ATOM 2424 C CA . SER A 1 288 ? 8.226 2.135 -23.941 1.00 91.88 288 SER A CA 1
ATOM 2425 C C . SER A 1 288 ? 9.490 2.520 -23.171 1.00 91.88 288 SER A C 1
ATOM 2427 O O . SER A 1 288 ? 10.590 2.276 -23.665 1.00 91.88 288 SER A O 1
ATOM 2429 N N . GLU A 1 289 ? 9.359 3.038 -21.949 1.00 93.06 289 GLU A N 1
ATOM 2430 C CA . GLU A 1 289 ? 10.491 3.382 -21.076 1.00 93.06 289 GLU A CA 1
ATOM 2431 C C . GLU A 1 289 ? 11.356 2.164 -20.726 1.00 93.06 289 GLU A C 1
ATOM 2433 O O . GLU A 1 289 ? 12.566 2.276 -20.548 1.00 93.06 289 GLU A O 1
ATOM 2438 N N . ILE A 1 290 ? 10.766 0.972 -20.669 1.00 94.94 290 ILE A N 1
ATOM 2439 C CA . ILE A 1 290 ? 11.485 -0.258 -20.320 1.00 94.94 290 ILE A CA 1
ATOM 2440 C C . ILE A 1 290 ? 12.089 -0.907 -21.569 1.00 94.94 290 ILE A C 1
ATOM 2442 O O . ILE A 1 290 ? 13.144 -1.536 -21.490 1.00 94.94 290 ILE A O 1
ATOM 2446 N N . THR A 1 291 ? 11.476 -0.717 -22.740 1.00 92.88 291 THR A N 1
ATOM 2447 C CA . THR A 1 291 ? 11.920 -1.337 -23.998 1.00 92.88 291 THR A CA 1
ATOM 2448 C C . THR A 1 291 ? 12.820 -0.451 -24.862 1.00 92.88 291 THR A C 1
ATOM 2450 O O . THR A 1 291 ? 13.503 -0.967 -25.745 1.00 92.88 291 THR A O 1
ATOM 2453 N N . ASN A 1 292 ? 12.840 0.868 -24.653 1.00 94.94 292 ASN A N 1
ATOM 2454 C CA . ASN A 1 292 ? 13.638 1.807 -25.443 1.00 94.94 292 ASN A CA 1
ATOM 2455 C C . ASN A 1 292 ? 15.103 1.837 -24.962 1.00 94.94 292 ASN A C 1
ATOM 2457 O O . ASN A 1 292 ? 15.344 2.312 -23.854 1.00 94.94 292 ASN A O 1
ATOM 2461 N N . PRO A 1 293 ? 16.101 1.465 -25.792 1.00 95.50 293 PRO A N 1
ATOM 2462 C CA . PRO A 1 293 ? 17.517 1.462 -25.400 1.00 95.50 293 PRO A CA 1
ATOM 2463 C C . PRO A 1 293 ? 18.086 2.820 -24.963 1.00 95.50 293 PRO A C 1
ATOM 2465 O O . PRO A 1 293 ? 19.154 2.870 -24.358 1.00 95.50 293 PRO A O 1
ATOM 2468 N N . LYS A 1 294 ? 17.409 3.929 -25.292 1.00 95.75 294 LYS A N 1
ATOM 2469 C CA . LYS A 1 294 ? 17.799 5.282 -24.864 1.00 95.75 294 LYS A CA 1
ATOM 2470 C C . LYS A 1 294 ? 17.224 5.675 -23.502 1.00 95.75 294 LYS A C 1
ATOM 2472 O O . LYS A 1 294 ? 17.647 6.691 -22.954 1.00 95.75 294 LYS A O 1
ATOM 2477 N N . SER A 1 295 ? 16.261 4.922 -22.970 1.00 95.38 295 SER A N 1
ATOM 2478 C CA . SER A 1 295 ? 15.696 5.211 -21.655 1.00 95.38 295 SER A CA 1
ATOM 2479 C C . SER A 1 295 ? 16.662 4.814 -20.541 1.00 95.38 295 SER A C 1
ATOM 2481 O O . SER A 1 295 ? 17.346 3.793 -20.591 1.00 95.38 295 SER A O 1
ATOM 2483 N N . LYS A 1 296 ? 16.656 5.609 -19.473 1.00 95.19 296 LYS A N 1
ATOM 2484 C CA . LYS A 1 296 ? 17.309 5.302 -18.194 1.00 95.19 296 LYS A CA 1
ATOM 2485 C C . LYS A 1 296 ? 16.698 4.091 -17.476 1.00 95.19 296 LYS A C 1
ATOM 2487 O O . LYS A 1 296 ? 17.373 3.496 -16.640 1.00 95.19 296 LYS A O 1
ATOM 2492 N N . TYR A 1 297 ? 15.462 3.714 -17.810 1.00 96.25 297 TYR A N 1
ATOM 2493 C CA . TYR A 1 297 ? 14.776 2.547 -17.248 1.00 96.25 297 TYR A CA 1
ATOM 2494 C C . TYR A 1 297 ? 14.878 1.295 -18.129 1.00 96.25 297 TYR A C 1
ATOM 2496 O O . TYR A 1 297 ? 14.317 0.259 -17.773 1.00 96.25 297 TYR A O 1
ATOM 2504 N N . PHE A 1 298 ? 15.620 1.364 -19.234 1.00 96.94 298 PHE A N 1
ATOM 2505 C CA . PHE A 1 298 ? 15.754 0.276 -20.193 1.00 96.94 298 PHE A CA 1
ATOM 2506 C C . PHE A 1 298 ? 16.191 -1.052 -19.560 1.00 96.94 298 PHE A C 1
ATOM 2508 O O . PHE A 1 298 ? 17.149 -1.105 -18.778 1.00 96.94 298 PHE A O 1
ATOM 2515 N N . ILE A 1 299 ? 15.535 -2.136 -19.979 1.00 96.50 299 ILE A N 1
ATOM 2516 C CA . ILE A 1 299 ? 15.901 -3.513 -19.659 1.00 96.50 299 ILE A CA 1
ATOM 2517 C C . ILE A 1 299 ? 16.261 -4.249 -20.956 1.00 96.50 299 ILE A C 1
ATOM 2519 O O . ILE A 1 299 ? 15.439 -4.318 -21.875 1.00 96.50 299 ILE A O 1
ATOM 2523 N N . PRO A 1 300 ? 17.464 -4.841 -21.056 1.00 94.50 300 PRO A N 1
ATOM 2524 C CA . PRO A 1 300 ? 17.868 -5.536 -22.267 1.00 94.50 300 PRO A CA 1
ATOM 2525 C C . PRO A 1 300 ? 17.076 -6.838 -22.457 1.00 94.50 300 PRO A C 1
ATOM 2527 O O . PRO A 1 300 ? 16.622 -7.468 -21.501 1.00 94.50 300 PRO A O 1
ATOM 2530 N N . LYS A 1 301 ? 16.919 -7.266 -23.716 1.00 91.38 301 LYS A N 1
ATOM 2531 C CA . LYS A 1 301 ? 16.139 -8.470 -24.052 1.00 91.38 301 LYS A CA 1
ATOM 2532 C C . LYS A 1 301 ? 16.723 -9.753 -23.448 1.00 91.38 301 LYS A C 1
ATOM 2534 O O . LYS A 1 301 ? 15.953 -10.606 -23.033 1.00 91.38 301 LYS A O 1
ATOM 2539 N N . ASN A 1 302 ? 18.048 -9.867 -23.338 1.00 93.38 302 ASN A N 1
ATOM 2540 C CA . ASN A 1 302 ? 18.759 -11.028 -22.779 1.00 93.38 302 ASN A CA 1
ATOM 2541 C C . ASN A 1 302 ? 18.782 -11.066 -21.235 1.00 93.38 302 ASN A C 1
ATOM 2543 O O . ASN A 1 302 ? 19.750 -11.538 -20.640 1.00 93.38 302 ASN A O 1
ATOM 2547 N N . ARG A 1 303 ? 17.745 -10.530 -20.590 1.00 95.62 303 ARG A N 1
ATOM 2548 C CA . ARG A 1 303 ? 17.571 -10.581 -19.136 1.00 95.62 303 ARG A CA 1
ATOM 2549 C C . ARG A 1 303 ? 17.230 -11.997 -18.660 1.00 95.62 303 ARG A C 1
ATOM 2551 O O . ARG A 1 303 ? 16.622 -12.751 -19.421 1.00 95.62 303 ARG A O 1
ATOM 2558 N N . PRO A 1 304 ? 17.547 -12.356 -17.408 1.00 97.88 304 PRO A N 1
ATOM 2559 C CA . PRO A 1 304 ? 16.973 -13.534 -16.791 1.00 97.88 304 PRO A CA 1
ATOM 2560 C C . PRO A 1 304 ? 15.472 -13.321 -16.599 1.00 97.88 304 PRO A C 1
ATOM 2562 O O . PRO A 1 304 ? 15.016 -12.212 -16.318 1.00 97.88 304 PRO A O 1
ATOM 2565 N N . VAL A 1 305 ? 14.699 -14.390 -16.755 1.00 98.31 305 VAL A N 1
ATOM 2566 C CA . VAL A 1 305 ? 13.243 -14.344 -16.616 1.00 98.31 305 VAL A CA 1
ATOM 2567 C C . VAL A 1 305 ? 12.825 -15.401 -15.617 1.00 98.31 305 VAL A C 1
ATOM 2569 O O . VAL A 1 305 ? 13.204 -16.566 -15.748 1.00 98.31 305 VAL A O 1
ATOM 2572 N N . PHE A 1 306 ? 12.060 -14.997 -14.608 1.00 98.56 306 PHE A N 1
ATOM 2573 C CA . PHE A 1 306 ? 11.465 -15.937 -13.670 1.00 98.56 306 PHE A CA 1
ATOM 2574 C C . PHE A 1 306 ? 10.234 -16.575 -14.315 1.00 98.56 306 PHE A C 1
ATOM 2576 O O . PHE A 1 306 ? 9.369 -15.872 -14.835 1.00 98.56 306 PHE A O 1
ATOM 2583 N N . LYS A 1 307 ? 10.161 -17.908 -14.300 1.00 97.19 307 LYS A N 1
ATOM 2584 C CA . LYS A 1 307 ? 9.069 -18.681 -14.923 1.00 97.19 307 LYS A CA 1
ATOM 2585 C C . LYS A 1 307 ? 8.129 -19.348 -13.923 1.00 97.19 307 LYS A C 1
ATOM 2587 O O . LYS A 1 307 ? 7.161 -19.981 -14.336 1.00 97.19 307 LYS A O 1
ATOM 2592 N N . GLY A 1 308 ? 8.427 -19.225 -12.632 1.00 98.19 308 GLY A N 1
ATOM 2593 C CA . GLY A 1 308 ? 7.599 -19.768 -11.566 1.00 98.19 308 GLY A CA 1
ATOM 2594 C C . GLY A 1 308 ? 6.304 -18.981 -11.351 1.00 98.19 308 GLY A C 1
ATOM 2595 O O . GLY A 1 308 ? 6.017 -17.985 -12.016 1.00 98.19 308 GLY A O 1
ATOM 2596 N N . LYS A 1 309 ? 5.515 -19.430 -10.378 1.00 98.69 309 LYS A N 1
ATOM 2597 C CA . LYS A 1 309 ? 4.270 -18.784 -9.957 1.00 98.69 309 LYS A CA 1
ATOM 2598 C C . LYS A 1 309 ? 4.573 -17.535 -9.143 1.00 98.69 309 LYS A C 1
ATOM 2600 O O . LYS A 1 309 ? 5.416 -17.563 -8.249 1.00 98.69 309 LYS A O 1
ATOM 2605 N N . VAL A 1 310 ? 3.840 -16.460 -9.410 1.00 98.81 310 VAL A N 1
ATOM 2606 C CA . VAL A 1 310 ? 3.972 -15.193 -8.686 1.00 98.81 310 VAL A CA 1
ATOM 2607 C C . VAL A 1 310 ? 2.721 -14.946 -7.850 1.00 98.81 310 VAL A C 1
ATOM 2609 O O . VAL A 1 310 ? 1.601 -14.996 -8.357 1.00 98.81 310 VAL A O 1
ATOM 2612 N N . PHE A 1 311 ? 2.917 -14.646 -6.571 1.00 98.75 311 PHE A N 1
ATOM 2613 C CA . PHE A 1 311 ? 1.883 -14.260 -5.619 1.00 98.75 311 PHE A CA 1
ATOM 2614 C C . PHE A 1 311 ? 2.178 -12.847 -5.129 1.00 98.75 311 PHE A C 1
ATOM 2616 O O . PHE A 1 311 ? 3.278 -12.577 -4.659 1.00 98.75 311 PHE A O 1
ATOM 2623 N N . VAL A 1 312 ? 1.213 -11.940 -5.224 1.00 98.69 312 VAL A N 1
ATOM 2624 C CA . VAL A 1 312 ? 1.388 -10.536 -4.838 1.00 98.69 312 VAL A CA 1
ATOM 2625 C C . VAL A 1 312 ? 0.530 -10.253 -3.615 1.00 98.69 312 VAL A C 1
ATOM 2627 O O . VAL A 1 312 ? -0.685 -10.394 -3.677 1.00 98.69 312 VAL A O 1
ATOM 2630 N N . LEU A 1 313 ? 1.143 -9.863 -2.500 1.00 98.50 31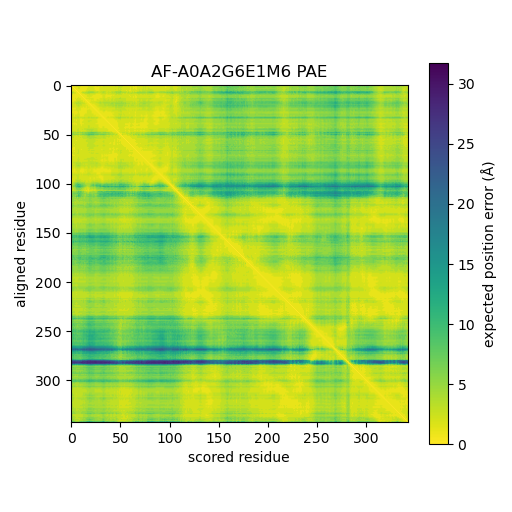3 LEU A N 1
ATOM 2631 C CA . LEU A 1 313 ? 0.429 -9.462 -1.291 1.00 98.50 313 LEU A CA 1
ATOM 2632 C C . LEU A 1 313 ? 0.131 -7.965 -1.344 1.00 98.50 313 LEU A C 1
ATOM 2634 O O . LEU A 1 313 ? 1.061 -7.158 -1.423 1.00 98.50 313 LEU A O 1
ATOM 2638 N N . SER A 1 314 ? -1.144 -7.595 -1.246 1.00 97.38 314 SER A N 1
ATOM 2639 C CA . SER A 1 314 ? -1.596 -6.200 -1.263 1.00 97.38 314 SER A CA 1
ATOM 2640 C C . SER A 1 314 ? -2.580 -5.899 -0.136 1.00 97.38 314 SER A C 1
ATOM 2642 O O . SER A 1 314 ? -3.246 -6.786 0.401 1.00 97.38 314 SER A O 1
ATOM 2644 N N . ASN A 1 315 ? -2.664 -4.631 0.248 1.00 94.88 315 ASN A N 1
ATOM 2645 C CA . ASN A 1 315 ? -3.684 -4.135 1.168 1.00 94.88 315 ASN A CA 1
ATOM 2646 C C . ASN A 1 315 ? -3.933 -2.636 0.937 1.00 94.88 315 ASN A C 1
ATOM 2648 O O . ASN A 1 315 ? -3.371 -2.053 0.015 1.00 94.88 315 ASN A O 1
ATOM 2652 N N . TYR A 1 316 ? -4.693 -1.995 1.825 1.00 92.06 316 TYR A N 1
ATOM 2653 C CA . TYR A 1 316 ? -4.932 -0.546 1.798 1.00 92.06 316 TYR A CA 1
ATOM 2654 C C . TYR A 1 316 ? -3.649 0.317 1.782 1.00 92.06 316 TYR A C 1
ATOM 2656 O O . TYR A 1 316 ? -3.688 1.485 1.422 1.00 92.06 316 TYR A O 1
ATOM 2664 N N . GLY A 1 317 ? -2.514 -0.213 2.254 1.00 92.81 317 GLY A N 1
ATOM 2665 C CA . GLY A 1 317 ? -1.227 0.484 2.257 1.00 92.81 317 GLY A CA 1
ATOM 2666 C C . GLY A 1 317 ? -0.506 0.419 0.910 1.00 92.81 317 GLY A C 1
ATOM 2667 O O . GLY A 1 317 ? 0.465 1.147 0.701 1.00 92.81 317 GLY A O 1
ATOM 2668 N N . THR A 1 318 ? -0.967 -0.448 0.005 1.00 97.06 318 THR A N 1
ATOM 2669 C CA . THR A 1 318 ? -0.521 -0.533 -1.385 1.00 97.06 318 THR A CA 1
ATOM 2670 C C . THR A 1 318 ? -1.195 0.578 -2.183 1.00 97.06 318 THR A C 1
ATOM 2672 O O . THR A 1 318 ? -2.377 0.461 -2.457 1.00 97.06 318 THR A O 1
ATOM 2675 N N . GLY A 1 319 ? -0.474 1.633 -2.561 1.00 95.00 319 GLY A N 1
ATOM 2676 C CA . GLY A 1 319 ? -1.070 2.819 -3.195 1.00 95.00 319 GLY A CA 1
ATOM 2677 C C . GLY A 1 319 ? -0.358 3.271 -4.468 1.00 95.00 319 GLY A C 1
ATOM 2678 O O . GLY A 1 319 ? 0.758 2.837 -4.771 1.00 95.00 319 GLY A O 1
ATOM 2679 N N . SER A 1 320 ? -0.995 4.175 -5.217 1.00 94.81 320 SER A N 1
ATOM 2680 C CA . SER A 1 320 ? -0.416 4.846 -6.395 1.00 94.81 320 SER A CA 1
ATOM 2681 C C . SER A 1 320 ? 0.243 3.854 -7.378 1.00 94.81 320 SER A C 1
ATOM 2683 O O . SER A 1 320 ? -0.406 2.922 -7.849 1.00 94.81 320 SER A O 1
ATOM 2685 N N . ALA A 1 321 ? 1.534 4.004 -7.693 1.00 96.81 321 ALA A N 1
ATOM 2686 C CA . ALA A 1 321 ? 2.257 3.099 -8.589 1.00 96.81 321 ALA A CA 1
ATOM 2687 C C . ALA A 1 321 ? 2.229 1.624 -8.161 1.00 96.81 321 ALA A C 1
ATOM 2689 O O . ALA A 1 321 ? 2.233 0.750 -9.025 1.00 96.81 321 ALA A O 1
ATOM 2690 N N . ALA A 1 322 ? 2.165 1.325 -6.861 1.00 98.00 322 ALA A N 1
ATOM 2691 C CA . ALA A 1 322 ? 2.059 -0.052 -6.391 1.00 98.00 322 ALA A CA 1
ATOM 2692 C C . ALA A 1 322 ? 0.654 -0.624 -6.628 1.00 98.00 322 ALA A C 1
ATOM 2694 O O . ALA A 1 322 ? 0.530 -1.786 -7.008 1.00 98.00 322 ALA A O 1
ATOM 2695 N N . ALA A 1 323 ? -0.392 0.198 -6.485 1.00 96.75 323 ALA A N 1
ATOM 2696 C CA . ALA A 1 323 ? -1.753 -0.173 -6.866 1.00 96.75 323 ALA A CA 1
ATOM 2697 C C . ALA A 1 323 ? -1.840 -0.429 -8.381 1.00 96.75 323 ALA A C 1
ATOM 2699 O O . ALA A 1 323 ? -2.270 -1.503 -8.796 1.00 96.75 323 ALA A O 1
ATOM 2700 N N . MET A 1 324 ? -1.309 0.477 -9.212 1.00 96.56 324 MET A N 1
ATOM 2701 C CA . MET A 1 324 ? -1.229 0.270 -10.668 1.00 96.56 324 MET A CA 1
ATOM 2702 C C . MET A 1 324 ? -0.467 -1.013 -11.032 1.00 96.56 324 MET A C 1
ATOM 2704 O O . MET A 1 324 ? -0.873 -1.747 -11.929 1.00 96.56 324 MET A O 1
ATOM 2708 N N . LEU A 1 325 ? 0.610 -1.327 -10.307 1.00 97.81 325 LEU A N 1
ATOM 2709 C CA . LEU A 1 325 ? 1.355 -2.566 -10.497 1.00 97.81 325 LEU A CA 1
ATOM 2710 C C . LEU A 1 325 ? 0.500 -3.813 -10.207 1.00 97.81 325 LEU A C 1
ATOM 2712 O O . LEU A 1 325 ? 0.579 -4.773 -10.972 1.00 97.81 325 LEU A O 1
ATOM 2716 N N . THR A 1 326 ? -0.337 -3.809 -9.159 1.00 97.62 326 THR A N 1
ATOM 2717 C CA . THR A 1 326 ? -1.264 -4.931 -8.897 1.00 97.62 326 THR A CA 1
ATOM 2718 C C . THR A 1 326 ? -2.240 -5.154 -10.052 1.00 97.62 326 THR A C 1
ATOM 2720 O O . THR A 1 326 ? -2.394 -6.296 -10.485 1.00 97.62 326 THR A O 1
ATOM 2723 N N . THR A 1 327 ? -2.792 -4.081 -10.629 1.00 95.94 327 THR A N 1
ATOM 2724 C CA . THR A 1 327 ? -3.636 -4.151 -11.833 1.00 95.94 327 THR A CA 1
ATOM 2725 C C . THR A 1 327 ? -2.886 -4.792 -12.997 1.00 95.94 327 THR A C 1
ATOM 2727 O O . THR A 1 327 ? -3.378 -5.740 -13.602 1.00 95.94 327 THR A O 1
ATOM 2730 N N . LEU A 1 328 ? -1.652 -4.349 -13.270 1.00 97.38 328 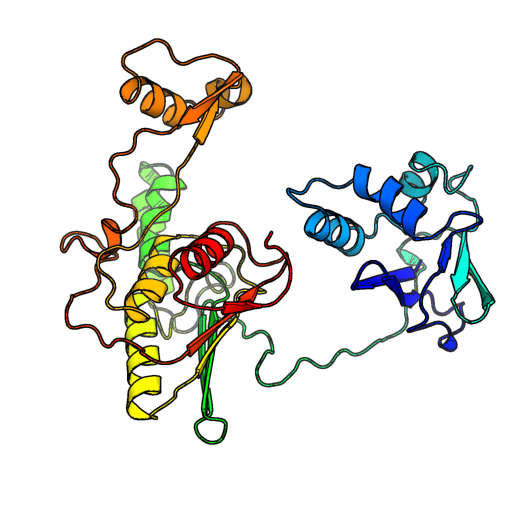LEU A N 1
ATOM 2731 C CA . LEU A 1 328 ? -0.844 -4.912 -14.354 1.00 97.38 328 LEU A CA 1
ATOM 2732 C C . LEU A 1 328 ? -0.559 -6.408 -14.157 1.00 97.38 328 LEU A C 1
ATOM 2734 O O . LEU A 1 328 ? -0.582 -7.153 -15.137 1.00 97.38 328 LEU A O 1
ATOM 2738 N N . PHE A 1 329 ? -0.316 -6.862 -12.922 1.00 97.94 329 PHE A N 1
ATOM 2739 C CA . PHE A 1 329 ? -0.137 -8.286 -12.622 1.00 97.94 329 PHE A CA 1
ATOM 2740 C C . PHE A 1 329 ? -1.390 -9.112 -12.933 1.00 97.94 329 PHE A C 1
ATOM 2742 O O . PHE A 1 329 ? -1.264 -10.182 -13.540 1.00 97.94 329 PHE A O 1
ATOM 2749 N N . GLN A 1 330 ? -2.568 -8.626 -12.529 1.00 96.06 330 GLN A N 1
ATOM 2750 C CA . GLN A 1 330 ? -3.842 -9.322 -12.727 1.00 96.06 330 GLN A CA 1
ATOM 2751 C C . GLN A 1 330 ? -4.246 -9.337 -14.202 1.00 96.06 330 GLN A C 1
ATOM 2753 O O . GLN A 1 330 ? -4.430 -10.410 -14.774 1.00 96.06 330 GLN A O 1
ATOM 2758 N N . ASP A 1 331 ? -4.296 -8.170 -14.844 1.00 95.94 331 ASP A N 1
ATOM 2759 C CA . ASP A 1 331 ? -4.810 -8.019 -16.211 1.00 95.94 331 ASP A CA 1
ATOM 2760 C C . ASP A 1 331 ? -3.941 -8.736 -17.253 1.00 95.94 331 ASP A C 1
ATOM 2762 O O . ASP A 1 331 ? -4.433 -9.188 -18.290 1.00 95.94 331 ASP A O 1
ATOM 2766 N N . ASN A 1 332 ? -2.643 -8.892 -16.968 1.00 97.12 332 ASN A N 1
ATOM 2767 C CA . ASN A 1 332 ? -1.713 -9.617 -17.832 1.00 97.12 332 ASN A CA 1
ATOM 2768 C C . ASN A 1 332 ? -1.525 -11.090 -17.444 1.00 97.12 332 ASN A C 1
ATOM 2770 O O . ASN A 1 332 ? -0.731 -11.783 -18.090 1.00 97.12 332 ASN A O 1
ATOM 2774 N N . ASN A 1 333 ? -2.236 -11.600 -16.432 1.00 96.69 333 ASN A N 1
ATOM 2775 C CA . ASN A 1 333 ? -2.090 -12.967 -15.920 1.00 96.69 333 ASN A CA 1
ATOM 2776 C C . ASN A 1 333 ? -0.621 -13.323 -15.616 1.00 96.69 333 ASN A C 1
ATOM 2778 O O . ASN A 1 333 ? -0.104 -14.326 -16.116 1.00 96.69 333 ASN A O 1
ATOM 2782 N N . ILE A 1 334 ? 0.076 -12.449 -14.885 1.00 97.69 334 ILE A N 1
ATOM 2783 C CA . ILE A 1 334 ? 1.488 -12.639 -14.498 1.00 97.69 334 ILE A CA 1
ATOM 2784 C C . ILE A 1 334 ? 1.589 -13.137 -13.055 1.00 97.69 334 ILE A C 1
ATOM 2786 O O . ILE A 1 334 ? 2.503 -13.889 -12.728 1.00 97.69 334 ILE A O 1
ATOM 2790 N N . GLY A 1 335 ? 0.639 -12.766 -12.196 1.00 97.00 335 GLY A N 1
ATOM 2791 C CA . GLY A 1 335 ? 0.607 -13.223 -10.813 1.00 97.00 335 GLY A CA 1
ATOM 2792 C C . GLY A 1 335 ? -0.785 -13.174 -10.197 1.00 97.00 335 GLY A C 1
ATOM 2793 O O . GLY A 1 335 ? -1.693 -12.523 -10.710 1.00 97.00 335 GLY A O 1
ATOM 2794 N N . THR A 1 336 ? -0.931 -13.861 -9.070 1.00 98.38 336 THR A N 1
ATOM 2795 C CA . THR A 1 336 ? -2.159 -13.890 -8.272 1.00 98.38 336 THR A CA 1
ATOM 2796 C C . THR A 1 336 ? -2.059 -12.859 -7.155 1.00 98.38 336 THR A C 1
ATOM 2798 O O . THR A 1 336 ? -1.214 -12.991 -6.269 1.00 98.38 336 THR A O 1
ATOM 2801 N N . VAL A 1 337 ? -2.925 -11.845 -7.172 1.00 97.94 337 VAL A N 1
ATOM 2802 C CA . VAL A 1 337 ? -3.016 -10.850 -6.091 1.00 97.94 337 VAL A CA 1
ATOM 2803 C C . VAL A 1 337 ? -3.838 -11.418 -4.930 1.00 97.94 337 VAL A C 1
ATOM 2805 O O . VAL A 1 337 ? -4.928 -11.948 -5.134 1.00 97.94 337 VAL A O 1
ATOM 2808 N N . ILE A 1 338 ? -3.300 -11.330 -3.713 1.00 97.56 338 ILE A N 1
ATOM 2809 C CA . ILE A 1 338 ? -3.865 -11.869 -2.473 1.00 97.56 338 ILE A CA 1
ATOM 2810 C C . ILE A 1 338 ? -3.866 -10.767 -1.410 1.00 97.56 338 ILE A C 1
ATOM 2812 O O . ILE A 1 338 ? -2.834 -10.164 -1.121 1.00 97.56 338 ILE A O 1
ATOM 2816 N N . GLY A 1 339 ? -5.011 -10.557 -0.764 1.00 94.06 339 GLY A N 1
ATOM 2817 C CA . GLY A 1 339 ? -5.147 -9.609 0.336 1.00 94.06 339 GLY A CA 1
ATOM 2818 C C . GLY A 1 339 ? -6.456 -8.842 0.256 1.00 94.06 339 GLY A C 1
ATOM 2819 O O . GLY A 1 339 ? -7.505 -9.436 0.016 1.00 94.06 339 GLY A O 1
ATOM 2820 N N . THR A 1 340 ? -6.392 -7.533 0.477 1.00 92.25 340 THR A N 1
ATOM 2821 C CA . THR A 1 340 ? -7.553 -6.641 0.364 1.00 92.25 340 THR A CA 1
ATOM 2822 C C . THR A 1 340 ? -7.415 -5.713 -0.837 1.00 92.25 340 THR A C 1
ATOM 2824 O O . THR A 1 340 ? -6.350 -5.648 -1.459 1.00 92.25 340 THR A O 1
ATOM 2827 N N . SER A 1 341 ? -8.477 -4.955 -1.133 1.00 91.75 341 SER A N 1
ATOM 2828 C CA . SER A 1 341 ? -8.383 -3.814 -2.044 1.00 91.75 341 SER A CA 1
ATOM 2829 C C . SER A 1 341 ? -7.227 -2.892 -1.654 1.00 91.75 341 SER A C 1
ATOM 2831 O O . SER A 1 341 ? -6.895 -2.748 -0.472 1.00 91.75 341 SER A O 1
ATOM 2833 N N . VAL A 1 342 ? -6.614 -2.335 -2.692 1.00 94.00 342 VAL A N 1
ATOM 2834 C CA . VAL A 1 342 ? -5.509 -1.382 -2.628 1.00 94.00 342 VAL A CA 1
ATOM 2835 C C . VAL A 1 342 ? -5.998 0.015 -2.251 1.00 94.00 342 VAL A C 1
ATOM 2837 O O . VAL A 1 342 ? -7.189 0.315 -2.388 1.00 94.00 342 VAL A O 1
ATOM 2840 N N . GLY A 1 343 ? -5.066 0.816 -1.741 1.00 88.00 343 GLY A N 1
ATOM 2841 C CA . GLY A 1 343 ? -5.205 2.220 -1.360 1.00 88.00 343 GLY A CA 1
ATOM 2842 C C . GLY A 1 343 ? -5.145 3.208 -2.510 1.00 88.00 343 GLY A C 1
ATOM 2843 O O . GLY A 1 343 ? -4.727 2.822 -3.629 1.00 88.00 343 GLY A O 1
#

Secondary structure (DSSP, 8-state):
-EEEEEETTEEEEEEEBTTS-GGGTTPEEEEETTEEHHHHHHHHGGG---SSHHHHHHHHHHTTGGG-HHHHHHTTS-SSTTPPEEEEETTS-EEEE----GGG--B--PPPPPPTTTSPPSSSEEEEEETTTTEEEEEE--B--HHHHHHHHHHHS-GGGHHHHHHHHHHHHT-SS--TTTTTT--SSSSSHHHHHHHHHHHHHHTT--EEEEE-TT---B-HHHHHHHHHTT---S-------EEE--HHHHHH-HHHHHHHHHH-SSPPPTTSEEE------TTHHHH-TTSTT---TT-----SEEEEEE-TT--THHHHHHHHHHHTTS-EEEES---

Nearest PDB structures (foldseek):
  3dor-assembly1_B  TM=4.540E-01  e=5.976E-09  Chlamydia trachomatis
  4c2h-assembly1_B  TM=4.614E-01  e=7.622E-08  Bacillus subtilis subsp. subtilis str. 168
  4c2f-assembly1_A  TM=4.533E-01  e=7.622E-08  Bacillus subtilis subsp. subtilis str. 168
  5wql-assembly1_D  TM=4.445E-01  e=2.063E-06  Escherichia coli K-12
  4fwi-assembly1_B  TM=3.277E-01  e=6.653E+00  Caldanaerobacter subterraneus subsp. tengcongensis MB4

Mean predicted aligned error: 5.06 Å

Foldseek 3Di:
DWAWDADPNWTFTQKFFPVDDPVSHRFTWQDKAPHGSSLLLVLLLVVPDDDDDQLSVVCCRVVVSVLQLVSCCVSVSDVDSQDWIWTATPVRDIDTHGDDDPVPGDMDPDDDDDDPLPDDDLACWDKDDDLVVQEIEIEHQEPAALVLLLVCLVVPPDPVCSVVSNVLSVVQLPDPDGDPVCSNHYDNVPRDLLVVLLVSLVVSVVSVRQEYEYELANYAYGDLLSLLSNLVQADPDPPQDADWDWDQQEPCCCVVVVVVVVQQVVQDPDDDDHRDTDTRPDPDPVCCLQPPPPHPSHDDPPGHHRHHAYEYEYDQNQHDSSLSSVVSCVVRVRYHYDDYRYD

Solvent-accessible surface area (backbone atoms only — not comparable to full-atom values): 19508 Å² total; per-residue (Å²): 92,61,39,66,47,78,55,95,95,40,39,25,31,67,37,40,37,66,91,50,71,72,86,53,52,69,40,44,48,47,24,47,54,95,40,47,38,69,57,51,49,64,45,54,39,73,80,40,91,57,97,44,71,66,40,16,52,46,44,35,53,77,70,41,46,88,62,36,47,69,52,34,35,77,50,69,64,41,95,49,69,77,50,62,44,34,40,32,31,80,84,73,50,72,51,78,39,59,69,73,60,79,91,76,65,46,66,68,90,78,84,84,81,72,53,88,86,75,44,90,64,99,46,24,56,53,73,50,76,38,71,92,78,39,30,34,42,34,43,44,33,33,33,57,22,55,62,54,58,61,54,49,37,71,80,77,35,61,77,92,49,32,67,59,52,52,51,52,49,59,58,40,67,73,32,89,72,46,52,87,87,43,39,77,46,46,38,68,93,48,43,45,59,68,62,46,50,51,51,51,36,50,52,37,59,77,59,68,39,47,30,36,40,38,38,27,47,66,6,61,16,64,43,45,66,56,43,50,47,54,54,54,37,47,46,87,75,86,82,75,63,75,86,86,58,66,48,61,41,35,70,65,42,54,69,77,36,47,69,62,44,54,52,51,54,71,63,38,94,57,85,78,65,74,70,34,81,41,73,59,72,67,88,67,59,81,57,45,51,36,68,33,89,87,38,94,61,42,56,69,88,90,56,67,63,40,82,48,51,35,36,34,36,37,19,52,45,8,10,60,29,42,31,55,40,53,51,43,29,50,80,56,70,56,33,49,78,45,76,53,69,57,66

pLDDT: mean 93.86, std 5.5, range [55.44, 98.88]

Sequence (343 aa):
PFIVFISNNKWFLINIDRQQDSLLLGKEIVKINDVEIADVEKRLVQFTFSENRINQQQELENWQIYNKPEFLKEANIIDKLSEKVKIAFTDSTVTYLAPVTKKGIRTYKVKTYPNEITKFKKKIYDYSVYPQEDFGYLQFNSCHDKIDMLDAVESYVKPWLQPIARNYLKRQFRKKKPSKRMAPYYNPEYPVFKDFVWELVDSLNRSNIQNLVIDLRNNSGGNLNLGIQLLYFLTDKEDLKGFTDFAYTSDIYKEYFLADYRELQKEYSAKIPDNALVKRNKEDNLFSEITNPKSKYFIPKNRPVFKGKVFVLSNYGTGSAAAMLTTLFQDNNIGTVIGTSVG

Radius of gyration: 24.49 Å; Cα contacts (8 Å, |Δi|>4): 575; chains: 1; bounding box: 57×53×66 Å

=== Feature glossary ===
Annotated list of the representations used here:

Nearest PDB structures. The Foldseek neighbor list gives the closest experimentally determined structures in the PDB, ranked by structural alignment. TM-score near 1 means near-identical fold; near 0.3 means only rough topology match. This is how one finds what a novel AlphaFold prediction most resembles in the solved-structure universe.

Foldseek 3Di. Foldseek's 3Di representation compresses backbone geometry into a per-residue letter drawn from a learned twenty-state alphabet. It captures the tertiary interaction pattern around each residue — which residues are packed against it in space, regardless of where they are in sequence.

Radius of gyration, Cα contacts, bounding box. Radius of gyration (Rg) is the root-mean-square distance of Cα atoms from their centroid — a single number for overall size and compactness. A globular domain of N residues has Rg ≈ 2.2·N^0.38 Å; an extended or disordered chain has a much larger Rg. The Cα contact count is the number of residue pairs whose Cα atoms are within 8 Å and are more than four positions apart in sequence — a standard proxy for tertiary packing density. The bounding box is the smallest axis-aligned box enclosing all Cα atoms.

InterPro / GO / CATH / organism. The annotation block draws on four external resources. InterPro: which protein families and domains the sequence belongs to. GO: standardized terms for what the protein does, what process it participates in, and where in the cell it acts. CATH: which structural fold it has in the CATH hierarchy. Organism: the species of origin.

mmCIF coordinates. The mmCIF block holds the 3D Cartesian coordinates of each backbone atom (N, Cα, C, O) in ångströms. mmCIF is the PDB's canonical archive format — a tagged-loop text representation of the atomic model.

pLDDT. pLDDT is the predicted lDDT-Cα score: AlphaFold's confidence that the local environment of each residue (all inter-atomic distances within 15 Å) is correctly placed. It is a per-residue number between 0 and 100, with higher meaning more reliable.

Backbone torsions (φ/ψ). φ (phi) and ψ (psi) are the two rotatable backbone dihedrals per residue: φ is the C(i-1)–N–Cα–C torsion, ψ is the N–Cα–C–N(i+1) torsion, both in degrees on (−180°, 180°]. α-helical residues cluster near (−60°, −45°); β-strand residues near (−120°, +130°). A Ramachandran plot is simply a scatter of (φ, ψ) for every residue.

B-factor. For experimental (PDB) structures, the B-factor (temperature factor) quantifies the positional spread of each atom in the crystal — a combination of thermal vibration and static disorder — in units of Å². High B-factors mark flexible loops or poorly resolved regions; low B-factors mark the rigid, well-ordered core.

Secondary structure (3-state, P-SEA). SS3 is a coarse helix/strand/coil call (letters a/b/c) made by the P-SEA algorithm from inter-Cα distances and dihedrals. It is less detailed than DSSP but needs only Cα positions.

Predicted aligned error. Predicted aligned error is AlphaFold's pairwise confidence. Unlike pLDDT (per-residue), PAE is per-residue-pair and captures whether two parts of the structure are correctly placed relative to each other. Units are ångströms of expected positional error.

Solvent-accessible surface area. Solvent-accessible surface area (SASA) is the area in Å² traced out by the centre of a 1.4 Å probe sphere (a water molecule) rolled over the protein's van der Waals surface (Shrake–Rupley / Lee–Richards construction). Buried residues have near-zero SASA; fully exposed residues can exceed 200 Å². The total SASA scales roughly with the number of surface residues.

Secondary structure (8-state, DSSP). The SS8 string is DSSP's per-residue secondary-structure call. α-helix (H) means an i→i+4 H-bond ladder; β-strand (E) means the residue participates in a β-sheet; 3₁₀ (G) and π (I) are tighter and wider helices; T/S are turns/bends; '-' is loop.

Rendered structure images. Structure images are PyMOL renders from six orthogonal camera directions. Cartoon representation draws helices as coils and strands as arrows; sticks shows the backbone as bonds; surface shows the solvent-excluded envelope. Rainbow coloring maps sequence position to hue (blue→red, N→C); chain coloring assigns a distinct color per polypeptide.

Sequence. The amino-acid sequence is the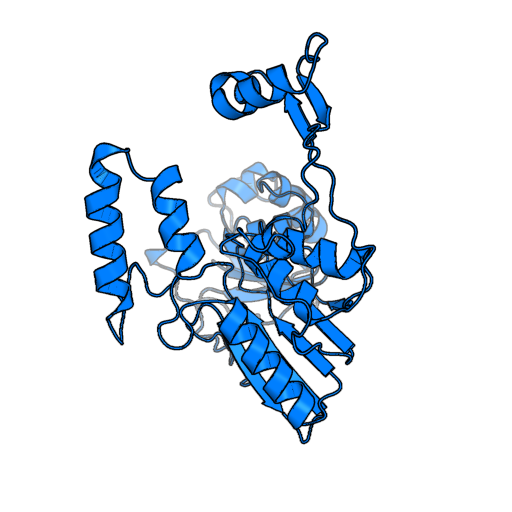 protein's primary structure: the linear order of residues from the N-terminus to the C-terminus, written in one-letter code. Everything else here — the 3D coordinates, the secondary structure, the domain annotations — is ultimately a consequence of this string.

Contact-map, Ramachandran, and PAE plots. Three diagnostic plots accompany the record. The Cα contact map visualizes the tertiary structure as a 2D adjacency matrix (8 Å cutoff, sequence-local contacts suppressed). The Ramachandran plot shows the distribution of backbone (φ, ψ) torsions, with points in the α and β basins reflecting secondary structure content. The PAE plot shows AlphaFold's inter-residue confidence as a color matrix.